Protein AF-A0A8J8BWR8-F1 (afdb_monomer_lite)

Radius of gyration: 27.72 Å; chains: 1; bounding box: 68×42×93 Å

pLDDT: mean 81.54, std 12.52, range [40.06, 97.75]

Secondary structure (DSSP, 8-state):
--HHHHHHHHHHHHHHHHHHHHHHHHHHHHHHHHHHHHHHHHHHHHH-----TTGGGS---S-HHHHHHHT-HHHHHHHHHHHHHHHHHHHHIIIIIHHHHHHTT--S---HHHHHHHHHHHHHHHHHHHHHHHHHHHHSSTTSTT-HHHHHHHHHHHHHHTT----SSHHHHHHTSHHHHHHHHHHHHHHHS----TTS----HHHHHHHHHH------TTTHHHHHHHHHHHHHHHHHHHHHHHHT-HHHHHHHHHHHHHHHHHHHHHHHTTT-HHHHHHHTT--HHHHHHHHHHHHHHHHHHHHHHHHHHHHHHTTSS--

Foldseek 3Di:
DPLVVVLVVLLVVLLQVLQQVLLVVLLVVLVVVLVVVLVVLVVVVVVPDDQPPPAVVDDFDDDPLLSVVSPDPLLSVVLSVLLVVLSVVLSCCSPPVLVVLLVVLDPVRGGNLSSLLSSLLNVLSNVLSVVLSVVLSVLCHRDDPNNLSSVVSVLVSVVVVVVDDPPDVVVVVSCPDPSVVVSLVVLVVCLQFPDDPPPDDTDGLVRLLVQLVPDDQPEDPSCSSVSVSLNVLLVVLVVQLVVCVVVSPSSSVSSSSSSSVVSSVVNVVCVVVVNPVVVRCVVSVRPVVVSVVSSVVSSVVSSVVSVVVSVVVVVVVVVVVVD

Structure (mmCIF, N/CA/C/O backbone):
data_AF-A0A8J8BWR8-F1
#
_entry.id   AF-A0A8J8BWR8-F1
#
loop_
_atom_site.group_PDB
_atom_site.id
_atom_site.type_symbol
_atom_site.label_atom_id
_atom_site.label_alt_id
_atom_site.label_comp_id
_atom_site.label_asym_id
_atom_site.label_entity_id
_atom_site.label_seq_id
_atom_site.pdbx_PDB_ins_code
_atom_site.Cartn_x
_atom_site.Cartn_y
_atom_site.Cartn_z
_atom_site.occupancy
_atom_site.B_iso_or_equiv
_atom_site.auth_seq_id
_atom_site.auth_comp_id
_atom_site.auth_asym_id
_atom_site.auth_atom_id
_atom_site.pdbx_PDB_model_num
ATOM 1 N N . MET A 1 1 ? 29.311 -0.206 -51.600 1.00 59.28 1 MET A N 1
ATOM 2 C CA . MET A 1 1 ? 28.810 0.559 -50.433 1.00 59.28 1 MET A CA 1
ATOM 3 C C . MET A 1 1 ? 30.013 1.084 -49.651 1.00 59.28 1 MET A C 1
ATOM 5 O O . MET A 1 1 ? 30.995 0.360 -49.566 1.00 59.28 1 MET A O 1
ATOM 9 N N . ASN A 1 2 ? 30.005 2.330 -49.159 1.00 82.38 2 ASN A N 1
ATOM 10 C CA . ASN A 1 2 ? 31.153 2.907 -48.439 1.00 82.38 2 ASN A CA 1
ATOM 11 C C . ASN A 1 2 ? 31.433 2.095 -47.158 1.00 82.38 2 ASN A C 1
ATOM 13 O O . ASN A 1 2 ? 30.525 1.890 -46.358 1.00 82.38 2 ASN A O 1
ATOM 17 N N . ASN A 1 3 ? 32.676 1.661 -46.946 1.00 79.56 3 ASN A N 1
ATOM 18 C CA . ASN A 1 3 ? 33.110 0.895 -45.769 1.00 79.56 3 ASN A CA 1
ATOM 19 C C . ASN A 1 3 ? 32.715 1.546 -44.436 1.00 79.56 3 ASN A C 1
ATOM 21 O O . ASN A 1 3 ? 32.397 0.851 -43.473 1.00 79.56 3 ASN A O 1
ATOM 25 N N . ARG A 1 4 ? 32.689 2.883 -44.394 1.00 84.38 4 ARG A N 1
ATOM 26 C CA . ARG A 1 4 ? 32.222 3.643 -43.227 1.00 84.38 4 ARG A CA 1
ATOM 27 C C . ARG A 1 4 ? 30.722 3.472 -42.989 1.00 84.38 4 ARG A C 1
ATOM 29 O O . ARG A 1 4 ? 30.306 3.356 -41.846 1.00 84.38 4 ARG A O 1
ATOM 36 N N . ALA A 1 5 ? 29.928 3.405 -44.058 1.00 86.56 5 ALA A N 1
ATOM 37 C CA . ALA A 1 5 ? 28.491 3.162 -43.971 1.00 86.56 5 ALA A CA 1
ATOM 38 C C . ALA A 1 5 ? 28.192 1.727 -43.512 1.00 86.56 5 ALA A C 1
ATOM 40 O O . ALA A 1 5 ? 27.328 1.541 -42.667 1.00 86.56 5 ALA A O 1
ATOM 41 N N . ILE A 1 6 ? 28.947 0.728 -43.991 1.00 86.50 6 ILE A N 1
ATOM 42 C CA . ILE A 1 6 ? 28.818 -0.666 -43.522 1.00 86.50 6 ILE A CA 1
ATOM 43 C C . ILE A 1 6 ? 29.118 -0.758 -42.022 1.00 86.50 6 ILE A C 1
ATOM 45 O O . ILE A 1 6 ? 28.319 -1.313 -41.277 1.00 86.50 6 ILE A O 1
ATOM 49 N N . ALA A 1 7 ? 30.231 -0.172 -41.569 1.00 88.06 7 ALA A N 1
ATOM 50 C CA . ALA A 1 7 ? 30.599 -0.178 -40.154 1.00 88.06 7 ALA A CA 1
ATOM 51 C C . ALA A 1 7 ? 29.550 0.525 -39.278 1.00 88.06 7 ALA A C 1
ATOM 53 O O . ALA A 1 7 ? 29.195 0.008 -38.223 1.00 88.06 7 ALA A O 1
ATOM 54 N N . ALA A 1 8 ? 29.023 1.668 -39.731 1.00 90.94 8 ALA A N 1
ATOM 55 C CA . ALA A 1 8 ? 27.967 2.387 -39.026 1.00 90.94 8 ALA A CA 1
ATOM 56 C C . ALA A 1 8 ? 26.674 1.560 -38.931 1.00 90.94 8 ALA A C 1
ATOM 58 O O . ALA A 1 8 ? 26.108 1.448 -37.849 1.00 90.94 8 ALA A O 1
ATOM 59 N N . ILE A 1 9 ? 26.242 0.928 -40.028 1.00 92.38 9 ILE A N 1
ATOM 60 C CA . ILE A 1 9 ? 25.049 0.069 -40.043 1.00 92.38 9 ILE A CA 1
ATOM 61 C C . ILE A 1 9 ? 25.242 -1.140 -39.118 1.00 92.38 9 ILE A C 1
ATOM 63 O O . ILE A 1 9 ? 24.366 -1.428 -38.308 1.00 92.38 9 ILE A O 1
ATOM 67 N N . CYS A 1 10 ? 26.392 -1.820 -39.187 1.00 91.44 10 CYS A N 1
ATOM 68 C CA . CYS A 1 10 ? 26.702 -2.939 -38.294 1.00 91.44 10 CYS A CA 1
ATOM 69 C C . CYS A 1 10 ? 26.684 -2.516 -36.823 1.00 91.44 10 CYS A C 1
ATOM 71 O O . CYS A 1 10 ? 26.080 -3.210 -36.009 1.00 91.44 10 CYS A O 1
ATOM 73 N N . PHE A 1 11 ? 27.299 -1.379 -36.488 1.00 94.88 11 PHE A N 1
ATOM 74 C CA . PHE A 1 11 ? 27.290 -0.856 -35.126 1.00 94.88 11 PHE A CA 1
ATOM 75 C C . PHE A 1 11 ? 25.869 -0.569 -34.640 1.00 94.88 11 PHE A C 1
ATOM 77 O O . PHE A 1 11 ? 25.508 -1.014 -33.557 1.00 94.88 11 PHE A O 1
ATOM 84 N N . VAL A 1 12 ? 25.054 0.122 -35.443 1.00 94.38 12 VAL A N 1
ATOM 85 C CA . VAL A 1 12 ? 23.668 0.451 -35.082 1.00 94.38 12 VAL A CA 1
ATOM 86 C C . VAL A 1 12 ? 22.830 -0.813 -34.893 1.00 94.38 12 VAL A C 1
ATOM 88 O O . VAL A 1 12 ? 22.116 -0.912 -33.901 1.00 94.38 12 VAL A O 1
ATOM 91 N N . MET A 1 13 ? 22.948 -1.807 -35.781 1.00 94.12 13 MET A N 1
ATOM 92 C CA . MET A 1 13 ? 22.221 -3.073 -35.621 1.00 94.12 13 MET A CA 1
ATOM 93 C C . MET A 1 13 ? 22.638 -3.819 -34.349 1.00 94.12 13 MET A C 1
ATOM 95 O O . MET A 1 13 ? 21.776 -4.300 -33.618 1.00 94.12 13 MET A O 1
ATOM 99 N N . LEU A 1 14 ? 23.940 -3.877 -34.050 1.00 93.62 14 LEU A N 1
ATOM 100 C CA . LEU A 1 14 ? 24.440 -4.499 -32.822 1.00 93.62 14 LEU A CA 1
ATOM 101 C C . LEU A 1 14 ? 23.956 -3.752 -31.575 1.00 93.62 14 LEU A C 1
ATOM 103 O O . LEU A 1 14 ? 23.477 -4.393 -30.642 1.00 93.62 14 LEU A O 1
ATOM 107 N N . LEU A 1 15 ? 23.991 -2.419 -31.597 1.00 94.56 15 LEU A N 1
ATOM 108 C CA . LEU A 1 15 ? 23.529 -1.575 -30.498 1.00 94.56 15 LEU A CA 1
ATOM 109 C C . LEU A 1 15 ? 22.042 -1.808 -30.202 1.00 94.56 15 LEU A C 1
ATOM 111 O O . LEU A 1 15 ? 21.680 -2.053 -29.054 1.00 94.56 15 LEU A O 1
ATOM 115 N N . LEU A 1 16 ? 21.195 -1.792 -31.236 1.00 92.12 16 LEU A N 1
ATOM 116 C CA . LEU A 1 16 ? 19.756 -2.034 -31.100 1.00 92.12 16 LEU A CA 1
ATOM 117 C C . LEU A 1 16 ? 19.463 -3.465 -30.633 1.00 92.12 16 LEU A C 1
ATOM 119 O O . LEU A 1 16 ? 18.659 -3.659 -29.726 1.00 92.12 16 LEU A O 1
ATOM 123 N N . SER A 1 17 ? 20.156 -4.465 -31.187 1.00 91.62 17 SER A N 1
ATOM 124 C CA . SER A 1 17 ? 19.988 -5.858 -30.754 1.00 91.62 17 SER A CA 1
ATOM 125 C C . SER A 1 17 ? 20.400 -6.067 -29.294 1.00 91.62 17 SER A C 1
ATOM 127 O O . SER A 1 17 ? 19.709 -6.767 -28.557 1.00 91.62 17 SER A O 1
ATOM 129 N N . GLY A 1 18 ? 21.482 -5.418 -28.850 1.00 91.69 18 GLY A N 1
ATOM 130 C CA . GLY A 1 18 ? 21.927 -5.457 -27.462 1.00 91.69 18 GLY A CA 1
ATOM 131 C C . GLY A 1 18 ? 20.940 -4.763 -26.529 1.00 91.69 18 GLY A C 1
ATOM 132 O O . GLY A 1 18 ? 20.678 -5.274 -25.447 1.00 91.69 18 GLY A O 1
ATOM 133 N N . TYR A 1 19 ? 20.342 -3.654 -26.966 1.00 91.62 19 TYR A N 1
ATOM 134 C CA . TYR A 1 19 ? 19.302 -2.948 -26.219 1.00 91.62 19 TYR A CA 1
ATOM 135 C C . TYR A 1 19 ? 18.063 -3.818 -25.985 1.00 91.62 19 TYR A C 1
ATOM 137 O O . TYR A 1 19 ? 17.607 -3.935 -24.852 1.00 91.62 19 TYR A O 1
ATOM 145 N N . VAL A 1 20 ? 17.564 -4.489 -27.026 1.00 89.19 20 VAL A N 1
ATOM 146 C CA . VAL A 1 20 ? 16.426 -5.415 -26.901 1.00 89.19 20 VAL A CA 1
ATOM 147 C C . VAL A 1 20 ? 16.801 -6.623 -26.040 1.00 89.19 20 VAL A C 1
ATOM 149 O O . VAL A 1 20 ? 16.110 -6.934 -25.078 1.00 89.19 20 VAL A O 1
ATOM 152 N N . THR A 1 21 ? 17.940 -7.267 -26.317 1.00 88.62 21 THR A N 1
ATOM 153 C CA . THR A 1 21 ? 18.372 -8.470 -25.579 1.00 88.62 21 THR A CA 1
ATOM 154 C C . THR A 1 21 ? 18.566 -8.183 -24.090 1.00 88.62 21 THR A C 1
ATOM 156 O O . THR A 1 21 ? 18.138 -8.970 -23.249 1.00 88.62 21 THR A O 1
ATOM 159 N N . MET A 1 22 ? 19.189 -7.053 -23.743 1.00 89.81 22 MET A N 1
ATOM 160 C CA . MET A 1 22 ? 19.386 -6.676 -22.345 1.00 89.81 22 MET A CA 1
ATOM 161 C C . MET A 1 22 ? 18.063 -6.319 -21.661 1.00 89.81 22 MET A C 1
ATOM 163 O O . MET A 1 22 ? 17.910 -6.619 -20.482 1.00 89.81 22 MET A O 1
ATOM 167 N N . GLY A 1 23 ? 17.102 -5.744 -22.393 1.00 86.31 23 GLY A N 1
ATOM 168 C CA . GLY A 1 23 ? 15.735 -5.552 -21.905 1.00 86.31 23 GLY A CA 1
ATOM 169 C C . GLY A 1 23 ? 15.078 -6.862 -21.485 1.00 86.31 23 GLY A C 1
ATOM 170 O O . GLY A 1 23 ? 14.651 -6.973 -20.340 1.00 86.31 23 GLY A O 1
ATOM 171 N N . TYR A 1 24 ? 15.120 -7.886 -22.341 1.00 85.69 24 TYR A N 1
ATOM 172 C CA . TYR A 1 24 ? 14.618 -9.225 -22.004 1.00 85.69 24 TYR A CA 1
ATOM 173 C C . TYR A 1 24 ? 15.329 -9.851 -20.799 1.00 85.69 24 TYR A C 1
ATOM 175 O O . TYR A 1 24 ? 14.676 -10.393 -19.911 1.00 85.69 24 TYR A O 1
ATOM 183 N N . VAL A 1 25 ? 16.663 -9.764 -20.733 1.00 87.19 25 VAL A N 1
ATOM 184 C CA . VAL A 1 25 ? 17.428 -10.291 -19.586 1.00 87.19 25 VAL A CA 1
ATOM 185 C C . VAL A 1 25 ? 17.021 -9.592 -18.293 1.00 87.19 25 VAL A C 1
ATOM 187 O O . VAL A 1 25 ? 16.850 -10.246 -17.267 1.00 87.19 25 VAL A O 1
ATOM 190 N N . ARG A 1 26 ? 16.864 -8.266 -18.330 1.00 84.50 26 ARG A N 1
ATOM 191 C CA . ARG A 1 26 ? 16.437 -7.485 -17.171 1.00 84.50 26 ARG A CA 1
ATOM 192 C C . ARG A 1 26 ? 15.031 -7.874 -16.740 1.00 84.50 26 ARG A C 1
ATOM 194 O O . ARG A 1 26 ? 14.874 -8.229 -15.579 1.00 84.50 26 ARG A O 1
ATOM 201 N N . HIS A 1 27 ? 14.079 -7.904 -17.668 1.00 82.31 27 HIS A N 1
ATOM 202 C CA . HIS A 1 27 ? 12.711 -8.348 -17.415 1.00 82.31 27 HIS A CA 1
ATOM 203 C C . HIS A 1 27 ? 12.662 -9.727 -16.736 1.00 82.31 27 HIS A C 1
ATOM 205 O O . HIS A 1 27 ? 12.090 -9.853 -15.660 1.00 82.31 27 HIS A O 1
ATOM 211 N N . HIS A 1 28 ? 13.378 -10.722 -17.263 1.00 82.19 28 HIS A N 1
ATOM 212 C CA . HIS A 1 28 ? 13.392 -12.059 -16.665 1.00 82.19 28 HIS A CA 1
ATOM 213 C C . HIS A 1 28 ? 13.968 -12.086 -15.237 1.00 82.19 28 HIS A C 1
ATOM 215 O O . HIS A 1 28 ? 13.420 -12.730 -14.345 1.00 82.19 28 HIS A O 1
ATOM 221 N N . VAL A 1 29 ? 15.058 -11.348 -14.983 1.00 80.62 29 VAL A N 1
ATOM 222 C CA . VAL A 1 29 ? 15.624 -11.209 -13.626 1.00 80.62 29 VAL A CA 1
ATOM 223 C C . VAL A 1 29 ? 14.626 -10.550 -12.670 1.00 80.62 29 VAL A C 1
ATOM 225 O O . VAL A 1 29 ? 14.655 -10.813 -11.466 1.00 80.62 29 VAL A O 1
ATOM 228 N N . TYR A 1 30 ? 13.767 -9.673 -13.184 1.00 75.62 30 TYR A N 1
ATOM 229 C CA . TYR A 1 30 ? 12.736 -9.006 -12.402 1.00 75.62 30 TYR A CA 1
ATOM 230 C C . TYR A 1 30 ? 11.596 -9.950 -12.035 1.00 75.62 30 TYR A C 1
ATOM 232 O O . TYR A 1 30 ? 11.263 -10.023 -10.853 1.00 75.62 30 TYR A O 1
ATOM 240 N N . GLU A 1 31 ? 11.073 -10.716 -12.992 1.00 75.88 31 GLU A N 1
ATOM 241 C CA . GLU A 1 31 ? 10.056 -11.743 -12.732 1.00 75.88 31 GLU A CA 1
ATOM 242 C C . GLU A 1 31 ? 10.538 -12.763 -11.696 1.00 75.88 31 GLU A C 1
ATOM 244 O O . GLU A 1 31 ? 9.847 -13.022 -10.712 1.00 75.88 31 GLU A O 1
ATOM 249 N N . GLU A 1 32 ? 11.762 -13.282 -11.852 1.00 81.19 32 GLU A N 1
ATOM 250 C CA . GLU A 1 32 ? 12.322 -14.276 -10.927 1.00 81.19 32 GLU A CA 1
ATOM 251 C C . GLU A 1 32 ? 12.447 -13.718 -9.498 1.00 81.19 32 GLU A C 1
ATOM 253 O O . GLU A 1 32 ? 12.203 -14.416 -8.512 1.00 81.19 32 GLU A O 1
ATOM 258 N N . ARG A 1 33 ? 12.822 -12.439 -9.361 1.00 74.75 33 ARG A N 1
ATOM 259 C CA . ARG A 1 33 ? 12.894 -11.773 -8.053 1.00 74.75 33 ARG A CA 1
ATOM 260 C C . ARG A 1 33 ? 11.519 -11.520 -7.453 1.00 74.75 33 ARG A C 1
ATOM 262 O O . ARG A 1 33 ? 11.379 -11.705 -6.248 1.00 74.75 33 ARG A O 1
ATOM 269 N N . GLY A 1 34 ? 10.547 -11.103 -8.264 1.00 72.12 34 GLY A N 1
ATOM 270 C CA . GLY A 1 34 ? 9.163 -10.923 -7.829 1.00 72.12 34 GLY A CA 1
ATOM 271 C C . GLY A 1 34 ? 8.589 -12.230 -7.289 1.00 72.12 34 GLY A C 1
ATOM 272 O O . GLY A 1 34 ? 8.142 -12.275 -6.148 1.00 72.12 34 GLY A O 1
ATOM 273 N N . GLN A 1 35 ? 8.728 -13.319 -8.049 1.00 76.06 35 GLN A N 1
ATOM 274 C CA . GLN A 1 35 ? 8.294 -14.656 -7.633 1.00 76.06 35 GLN A CA 1
ATOM 275 C C . GLN A 1 35 ? 8.986 -15.121 -6.352 1.00 76.06 35 GLN A C 1
ATOM 277 O O . GLN A 1 35 ? 8.330 -15.626 -5.449 1.00 76.06 35 GLN A O 1
ATOM 282 N N . ARG A 1 36 ? 10.304 -14.916 -6.233 1.00 77.81 36 ARG A N 1
ATOM 283 C CA . ARG A 1 36 ? 11.030 -15.275 -5.008 1.00 77.81 36 ARG A CA 1
ATOM 284 C C . ARG A 1 36 ? 10.508 -14.520 -3.792 1.00 77.81 36 ARG A C 1
ATOM 286 O O . ARG A 1 36 ? 10.378 -15.125 -2.737 1.00 77.81 36 ARG A O 1
ATOM 293 N N . TYR A 1 37 ? 10.226 -13.227 -3.944 1.00 70.25 37 TYR A N 1
ATOM 294 C CA . TYR A 1 37 ? 9.671 -12.423 -2.863 1.00 70.25 37 TYR A CA 1
ATOM 295 C C . TYR A 1 37 ? 8.293 -12.949 -2.450 1.00 70.25 37 TYR A C 1
ATOM 297 O O . TYR A 1 37 ? 8.096 -13.232 -1.277 1.00 70.25 37 TYR A O 1
ATOM 305 N N . ILE A 1 38 ? 7.398 -13.208 -3.412 1.00 70.56 38 ILE A N 1
ATOM 306 C CA . ILE A 1 38 ? 6.084 -13.824 -3.151 1.00 70.56 38 ILE A CA 1
ATOM 307 C C . ILE A 1 38 ? 6.245 -15.140 -2.374 1.00 70.56 38 ILE A C 1
ATOM 309 O O . ILE A 1 38 ? 5.629 -15.305 -1.326 1.00 70.56 38 ILE A O 1
ATOM 313 N N . SER A 1 39 ? 7.137 -16.034 -2.810 1.00 74.50 39 SER A N 1
ATOM 314 C CA . SER A 1 39 ? 7.383 -17.309 -2.122 1.00 74.50 39 SER A CA 1
ATOM 315 C C . SER A 1 39 ? 8.009 -17.160 -0.728 1.00 74.50 39 SER A C 1
ATOM 317 O O . SER A 1 39 ? 7.729 -17.962 0.161 1.00 74.50 39 SER A O 1
ATOM 319 N N . GLU A 1 40 ? 8.866 -16.158 -0.500 1.00 70.12 40 GLU A N 1
ATOM 320 C CA . GLU A 1 40 ? 9.387 -15.848 0.842 1.00 70.12 40 GLU A CA 1
ATOM 321 C C . GLU A 1 40 ? 8.256 -15.423 1.788 1.00 70.12 40 GLU A C 1
ATOM 323 O O . GLU A 1 40 ? 8.267 -15.783 2.967 1.00 70.12 40 GLU A O 1
ATOM 328 N N . CYS A 1 41 ? 7.264 -14.709 1.261 1.00 63.31 41 CYS A N 1
ATOM 329 C CA . CYS A 1 41 ? 6.090 -14.272 2.001 1.00 63.31 41 CYS A CA 1
ATOM 330 C C . CYS A 1 41 ? 5.104 -15.421 2.253 1.00 63.31 41 CYS A C 1
ATOM 332 O O . CYS A 1 41 ? 4.621 -15.550 3.373 1.00 63.31 41 CYS A O 1
ATOM 334 N N . GLU A 1 42 ? 4.885 -16.318 1.286 1.00 67.06 42 GLU A N 1
ATOM 335 C CA . GLU A 1 42 ? 4.099 -17.553 1.479 1.00 67.06 42 GLU A CA 1
ATOM 336 C C . GLU A 1 42 ? 4.668 -18.399 2.619 1.00 67.06 42 GLU A C 1
ATOM 338 O O . GLU A 1 42 ? 3.952 -18.816 3.527 1.00 67.06 42 GLU A O 1
ATOM 343 N N . LEU A 1 43 ? 5.989 -18.577 2.631 1.00 69.19 43 LEU A N 1
ATOM 344 C CA . LEU A 1 43 ? 6.677 -19.340 3.667 1.00 69.19 43 LEU A CA 1
ATOM 345 C C . LEU A 1 43 ? 6.630 -18.653 5.044 1.00 69.19 43 LEU A C 1
ATOM 347 O O . LEU A 1 43 ? 6.816 -19.316 6.067 1.00 69.19 43 LEU A O 1
ATOM 351 N N . PHE A 1 44 ? 6.416 -17.335 5.084 1.00 64.38 44 PHE A N 1
ATOM 352 C CA . PHE A 1 44 ? 6.171 -16.590 6.318 1.00 64.38 44 PHE A CA 1
ATOM 353 C C . PHE A 1 44 ? 4.742 -16.822 6.827 1.00 64.38 44 PHE A C 1
ATOM 355 O O . PHE A 1 44 ? 4.577 -17.176 7.992 1.00 64.38 44 PHE A O 1
ATOM 362 N N . VAL A 1 45 ? 3.736 -16.732 5.949 1.00 64.06 45 VAL A N 1
ATOM 363 C CA . VAL A 1 45 ? 2.328 -17.030 6.274 1.00 64.06 45 VAL A CA 1
ATOM 364 C C . VAL A 1 45 ? 2.171 -18.471 6.775 1.00 64.06 45 VAL A C 1
ATOM 366 O O . VAL A 1 45 ? 1.551 -18.702 7.810 1.00 64.06 45 VAL A O 1
ATOM 369 N N . GLU A 1 46 ? 2.794 -19.447 6.107 1.00 68.25 46 GLU A N 1
ATOM 370 C CA . GLU A 1 46 ? 2.723 -20.868 6.487 1.00 68.25 46 GLU A CA 1
ATOM 371 C C . GLU A 1 46 ? 3.327 -21.174 7.864 1.00 68.25 46 GLU A C 1
ATOM 373 O O . GLU A 1 46 ? 2.893 -22.106 8.545 1.00 68.25 46 GLU A O 1
ATOM 378 N N . LYS A 1 47 ? 4.343 -20.415 8.285 1.00 65.88 47 LYS A N 1
ATOM 379 C CA . LYS A 1 47 ? 4.968 -20.591 9.603 1.00 65.88 47 LYS A CA 1
ATOM 380 C C . LYS A 1 47 ? 4.107 -20.053 10.743 1.00 65.88 47 LYS A C 1
ATOM 382 O O . LYS A 1 47 ? 4.369 -20.411 11.892 1.00 65.88 47 LYS A O 1
ATOM 387 N N . GLY A 1 48 ? 3.092 -19.251 10.424 1.00 54.91 48 GLY A N 1
ATOM 388 C CA . GLY A 1 48 ? 2.352 -18.467 11.396 1.00 54.91 48 GLY A CA 1
ATOM 389 C C . GLY A 1 48 ? 3.196 -17.319 11.943 1.00 54.91 48 GLY A C 1
ATOM 390 O O . GLY A 1 48 ? 4.431 -17.336 11.922 1.00 54.91 48 GLY A O 1
ATOM 391 N N . ILE A 1 49 ? 2.512 -16.301 12.441 1.00 56.38 49 ILE A N 1
ATOM 392 C CA . ILE A 1 49 ? 3.157 -15.151 13.059 1.00 56.38 49 ILE A CA 1
ATOM 393 C C . ILE A 1 49 ? 3.494 -15.547 14.497 1.00 56.38 49 ILE A C 1
ATOM 395 O O . ILE A 1 49 ? 2.618 -15.921 15.278 1.00 56.38 49 ILE A O 1
ATOM 399 N N . GLU A 1 50 ? 4.779 -15.505 14.866 1.00 58.06 50 GLU A N 1
ATOM 400 C CA . GLU A 1 50 ? 5.128 -15.495 16.289 1.00 58.06 50 GLU A CA 1
ATOM 401 C C . GLU A 1 50 ? 4.410 -14.296 16.908 1.00 58.06 50 GLU A C 1
ATOM 403 O O . GLU A 1 50 ? 4.564 -13.188 16.390 1.00 58.06 50 GLU A O 1
ATOM 408 N N . LYS A 1 51 ? 3.611 -14.525 17.970 1.00 57.94 51 LYS A N 1
ATOM 409 C CA . LYS A 1 51 ? 2.836 -13.475 18.654 1.00 57.94 51 LYS A CA 1
ATOM 410 C C . LYS A 1 51 ? 3.673 -12.196 18.695 1.00 57.94 51 LYS A C 1
ATOM 412 O O . LYS A 1 51 ? 4.784 -12.272 19.229 1.00 57.94 51 LYS A O 1
ATOM 417 N N . PRO A 1 52 ? 3.217 -11.073 18.102 1.00 55.38 52 PRO A N 1
ATOM 418 C CA . PRO A 1 52 ? 4.066 -9.911 17.922 1.00 55.38 52 PRO A CA 1
ATOM 419 C C . PRO A 1 52 ? 4.694 -9.542 19.261 1.00 55.38 52 PRO A C 1
ATOM 421 O O . PRO A 1 52 ? 3.994 -9.158 20.199 1.00 55.38 52 PRO A O 1
ATOM 424 N N . MET A 1 53 ? 6.024 -9.686 19.337 1.00 48.72 53 MET A N 1
ATOM 425 C CA . MET A 1 53 ? 6.829 -9.547 20.561 1.00 48.72 53 MET A CA 1
ATOM 426 C C . MET A 1 53 ? 6.759 -8.142 21.183 1.00 48.72 53 MET A C 1
ATOM 428 O O . MET A 1 53 ? 7.453 -7.852 22.143 1.00 48.72 53 MET A O 1
ATOM 432 N N . GLY A 1 54 ? 5.963 -7.230 20.627 1.00 55.19 54 GLY A N 1
ATOM 433 C CA . GLY A 1 54 ? 5.883 -5.854 21.082 1.00 55.19 54 GLY A CA 1
ATOM 434 C C . GLY A 1 54 ? 4.918 -5.656 22.240 1.00 55.19 54 GLY A C 1
ATOM 435 O O . GLY A 1 54 ? 5.278 -4.999 23.206 1.00 55.19 54 GLY A O 1
ATOM 436 N N . TRP A 1 55 ? 3.689 -6.175 22.155 1.00 60.78 55 TRP A N 1
ATOM 437 C CA . TRP A 1 55 ? 2.613 -5.706 23.037 1.00 60.78 55 TRP A CA 1
ATOM 438 C C . TRP A 1 55 ? 2.907 -5.951 24.525 1.00 60.78 55 TRP A C 1
ATOM 440 O O . TRP A 1 55 ? 2.671 -5.076 25.355 1.00 60.78 55 TRP A O 1
ATOM 450 N N . GLU A 1 56 ? 3.464 -7.115 24.855 1.00 61.91 56 GLU A N 1
ATOM 451 C CA . GLU A 1 56 ? 3.791 -7.516 26.230 1.00 61.91 56 GLU A CA 1
ATOM 452 C C . GLU A 1 56 ? 4.900 -6.651 26.865 1.00 61.91 56 GLU A C 1
ATOM 454 O O . GLU A 1 56 ? 4.945 -6.508 28.087 1.00 61.91 56 GLU A O 1
ATOM 459 N N . ASP A 1 57 ? 5.748 -6.025 26.042 1.00 61.75 57 ASP A N 1
ATOM 460 C CA . ASP A 1 57 ? 6.877 -5.192 26.471 1.00 61.75 57 ASP A CA 1
ATOM 461 C C . ASP A 1 57 ? 6.513 -3.701 26.630 1.00 61.75 57 ASP A C 1
ATOM 463 O O . ASP A 1 57 ? 7.330 -2.904 27.109 1.00 61.75 57 ASP A O 1
ATOM 467 N N . PHE A 1 58 ? 5.295 -3.291 26.255 1.00 67.94 58 PHE A N 1
ATOM 468 C CA . PHE A 1 58 ? 4.846 -1.901 26.355 1.00 67.94 58 PHE A CA 1
ATOM 469 C C . PHE A 1 58 ? 3.880 -1.683 27.522 1.00 67.94 58 PHE A C 1
ATOM 471 O O . PHE A 1 58 ? 2.819 -2.293 27.625 1.00 67.94 58 PHE A O 1
ATOM 478 N N . SER A 1 59 ? 4.207 -0.716 28.380 1.00 72.38 59 SER A N 1
ATOM 479 C CA . SER A 1 59 ? 3.293 -0.250 29.422 1.00 72.38 59 SER A CA 1
ATOM 480 C C . SER A 1 59 ? 2.193 0.619 28.817 1.00 72.38 59 SER A C 1
ATOM 482 O O . SER A 1 59 ? 2.480 1.691 28.284 1.00 72.38 59 SER A O 1
ATOM 484 N N . TYR A 1 60 ? 0.935 0.205 28.961 1.00 81.19 60 TYR A N 1
ATOM 485 C CA . TYR A 1 60 ? -0.213 1.062 28.667 1.00 81.19 60 TYR A CA 1
ATOM 486 C C . TYR A 1 60 ? -0.269 2.266 29.624 1.00 81.19 60 TYR A C 1
ATOM 488 O O . TYR A 1 60 ? -0.050 2.121 30.829 1.00 81.19 60 TYR A O 1
ATOM 496 N N . ILE A 1 61 ? -0.557 3.458 29.087 1.00 79.06 61 ILE A N 1
ATOM 497 C CA . ILE A 1 61 ? -0.498 4.747 29.813 1.00 79.06 61 ILE A CA 1
ATOM 498 C C . ILE A 1 61 ? -1.887 5.424 29.901 1.00 79.06 61 ILE A C 1
ATOM 500 O O . ILE A 1 61 ? -2.004 6.530 30.426 1.00 79.06 61 ILE A O 1
ATOM 504 N N . GLY A 1 62 ? -2.948 4.788 29.393 1.00 83.69 62 GLY A N 1
ATOM 505 C CA . GLY A 1 62 ? -4.308 5.338 29.439 1.00 83.69 62 GLY A CA 1
ATOM 506 C C . GLY A 1 62 ? -5.047 5.045 30.750 1.00 83.69 62 GLY A C 1
ATOM 507 O O . GLY A 1 62 ? -4.451 5.011 31.831 1.00 83.69 62 GLY A O 1
ATOM 508 N N . SER A 1 63 ? -6.370 4.879 30.678 1.00 88.69 63 SER A N 1
ATOM 509 C CA . SER A 1 63 ? -7.210 4.772 31.881 1.00 88.69 63 SER A CA 1
ATOM 510 C C . SER A 1 63 ? -6.925 3.505 32.718 1.00 88.69 63 SER A C 1
ATOM 512 O O . SER A 1 63 ? -6.714 2.421 32.169 1.00 88.69 63 SER A O 1
ATOM 514 N N . PRO A 1 64 ? -6.947 3.577 34.064 1.00 88.62 64 PRO A N 1
ATOM 515 C CA . PRO A 1 64 ? -6.791 2.392 34.914 1.00 88.62 64 PRO A CA 1
ATOM 516 C C . PRO A 1 64 ? -7.810 1.280 34.627 1.00 88.62 64 PRO A C 1
ATOM 518 O O . PRO A 1 64 ? -7.516 0.102 34.832 1.00 88.62 64 PRO A O 1
ATOM 521 N N . GLU A 1 65 ? -9.007 1.648 34.173 1.00 90.00 65 GLU A N 1
ATOM 522 C CA . GLU A 1 65 ? -10.072 0.732 33.782 1.00 90.00 65 GLU A CA 1
ATOM 523 C C . GLU A 1 65 ? -9.679 -0.057 32.523 1.00 90.00 65 GLU A C 1
ATOM 525 O O . GLU A 1 65 ? -9.677 -1.289 32.550 1.00 90.00 65 GLU A O 1
ATOM 530 N N . ALA A 1 66 ? -9.223 0.623 31.467 1.00 89.81 66 ALA A N 1
ATOM 531 C CA . ALA A 1 66 ? -8.759 -0.016 30.234 1.00 89.81 66 ALA A CA 1
ATOM 532 C C . ALA A 1 66 ? -7.477 -0.845 30.423 1.00 89.81 66 ALA A C 1
ATOM 534 O O . ALA A 1 66 ? -7.298 -1.868 29.764 1.00 89.81 66 ALA A O 1
ATOM 535 N N . ALA A 1 67 ? -6.615 -0.495 31.385 1.00 87.94 67 ALA A N 1
ATOM 536 C CA . ALA A 1 67 ? -5.434 -1.300 31.715 1.00 87.94 67 ALA A CA 1
ATOM 537 C C . ALA A 1 67 ? -5.794 -2.752 32.109 1.00 87.94 67 ALA A C 1
ATOM 539 O O . ALA A 1 67 ? -5.036 -3.690 31.848 1.00 87.94 67 ALA A O 1
ATOM 540 N N . ARG A 1 68 ? -6.975 -2.958 32.713 1.00 88.56 68 ARG A N 1
ATOM 541 C CA . ARG A 1 68 ? -7.495 -4.296 33.055 1.00 88.56 68 ARG A CA 1
ATOM 542 C C . ARG A 1 68 ? -8.066 -5.045 31.853 1.00 88.56 68 ARG A C 1
ATOM 544 O O . ARG A 1 68 ? -8.151 -6.269 31.904 1.00 88.56 68 ARG A O 1
ATOM 551 N N . VAL A 1 69 ? -8.485 -4.327 30.814 1.00 90.50 69 VAL A N 1
ATOM 552 C CA . VAL A 1 69 ? -8.938 -4.910 29.545 1.00 90.50 69 VAL A CA 1
ATOM 553 C C . VAL A 1 69 ? -7.732 -5.378 28.735 1.00 90.50 69 VAL A C 1
ATOM 555 O O . VAL A 1 69 ? -7.725 -6.488 28.231 1.00 90.50 69 VAL A O 1
ATOM 558 N N . ILE A 1 70 ? -6.664 -4.582 28.690 1.00 87.56 70 ILE A N 1
ATOM 559 C CA . ILE A 1 70 ? -5.449 -4.887 27.912 1.00 87.56 70 ILE A CA 1
ATOM 560 C C . ILE A 1 70 ? -4.735 -6.160 28.380 1.00 87.56 70 ILE A C 1
ATOM 562 O O . ILE A 1 70 ? -4.039 -6.817 27.609 1.00 87.56 70 ILE A O 1
ATOM 566 N N . THR A 1 71 ? -4.896 -6.509 29.654 1.00 86.44 71 THR A N 1
ATOM 567 C CA . THR A 1 71 ? -4.335 -7.731 30.247 1.00 86.44 71 THR A CA 1
ATOM 568 C C . THR A 1 71 ? -5.281 -8.931 30.156 1.00 86.44 71 THR A C 1
ATOM 570 O O . THR A 1 71 ? -4.933 -10.014 30.624 1.00 86.44 71 THR A O 1
ATOM 573 N N . ASP A 1 72 ? -6.470 -8.763 29.569 1.00 88.81 72 ASP A N 1
ATOM 574 C CA . ASP A 1 72 ? -7.410 -9.851 29.321 1.00 88.81 72 ASP A CA 1
ATOM 575 C C . ASP A 1 72 ? -6.921 -10.730 28.156 1.00 88.81 72 ASP A C 1
ATOM 577 O O . ASP A 1 72 ? -6.721 -10.211 27.055 1.00 88.81 72 ASP A O 1
ATOM 581 N N . PRO A 1 73 ? -6.763 -12.052 28.347 1.00 88.75 73 PRO A N 1
ATOM 582 C CA . PRO A 1 73 ? -6.301 -12.942 27.283 1.00 88.75 73 PRO A CA 1
ATOM 583 C C . PRO A 1 73 ? -7.213 -12.967 26.049 1.00 88.75 73 PRO A C 1
ATOM 585 O O . PRO A 1 73 ? -6.716 -13.044 24.933 1.00 88.75 73 PRO A O 1
ATOM 588 N N . VAL A 1 74 ? -8.534 -12.866 26.228 1.00 91.88 74 VAL A N 1
ATOM 589 C CA . VAL A 1 74 ? -9.508 -12.859 25.123 1.00 91.88 74 VAL A CA 1
ATOM 590 C C . VAL A 1 74 ? -9.388 -11.567 24.316 1.00 91.88 74 VAL A C 1
ATOM 592 O O . VAL A 1 74 ? -9.470 -11.591 23.090 1.00 91.88 74 VAL A O 1
ATOM 595 N N . PHE A 1 75 ? -9.155 -10.437 24.989 1.00 91.38 75 PHE A N 1
ATOM 596 C CA . PHE A 1 75 ? -8.876 -9.169 24.316 1.00 91.38 75 PHE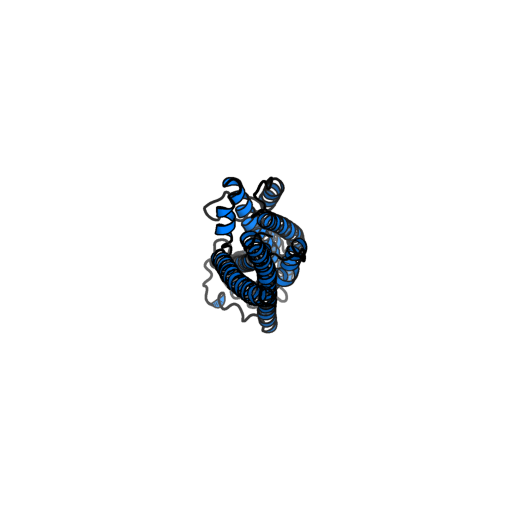 A CA 1
ATOM 597 C C . PHE A 1 75 ? -7.552 -9.212 23.548 1.00 91.38 75 PHE A C 1
ATOM 599 O O . PHE A 1 75 ? -7.490 -8.774 22.402 1.00 91.38 75 PHE A O 1
ATOM 606 N N . GLN A 1 76 ? -6.499 -9.757 24.161 1.00 87.88 76 GLN A N 1
ATOM 607 C CA . GLN A 1 76 ? -5.195 -9.907 23.515 1.00 87.88 76 GLN A CA 1
ATOM 608 C C . GLN A 1 76 ? -5.277 -10.802 22.281 1.00 87.88 76 GLN A C 1
ATOM 610 O O . GLN A 1 76 ? -4.748 -10.431 21.241 1.00 87.88 76 GLN A O 1
ATOM 615 N N . ASP A 1 77 ? -5.978 -11.934 22.363 1.00 87.81 77 ASP A N 1
ATOM 616 C CA . ASP A 1 77 ? -6.182 -12.821 21.217 1.00 87.81 77 ASP A CA 1
ATOM 617 C C . ASP A 1 77 ? -6.938 -12.107 20.077 1.00 87.81 77 ASP A C 1
ATOM 619 O O . ASP A 1 77 ? -6.556 -12.244 18.917 1.00 87.81 77 ASP A O 1
ATOM 623 N N . PHE A 1 78 ? -7.939 -11.271 20.389 1.00 90.69 78 PHE A N 1
ATOM 624 C CA . PHE A 1 78 ? -8.614 -10.428 19.390 1.00 90.69 78 PHE A CA 1
ATOM 625 C C . PHE A 1 78 ? -7.681 -9.377 18.765 1.00 90.69 78 PHE A C 1
ATOM 627 O O . PHE A 1 78 ? -7.711 -9.131 17.564 1.00 90.69 78 PHE A O 1
ATOM 634 N N . VAL A 1 79 ? -6.825 -8.743 19.560 1.00 88.81 79 VAL A N 1
ATOM 635 C CA . VAL A 1 79 ? -5.818 -7.808 19.041 1.00 88.81 79 VAL A CA 1
ATOM 636 C C . VAL A 1 79 ? -4.816 -8.528 18.140 1.00 88.81 79 VAL A C 1
ATOM 638 O O . VAL A 1 79 ? -4.450 -8.006 17.088 1.00 88.81 79 VAL A O 1
ATOM 641 N N . TYR A 1 80 ? -4.372 -9.722 18.529 1.00 85.75 80 TYR A N 1
ATOM 642 C CA . TYR A 1 80 ? -3.445 -10.511 17.730 1.00 85.75 80 TYR A CA 1
ATOM 643 C C . TYR A 1 80 ? -4.048 -10.902 16.382 1.00 85.75 80 TYR A C 1
ATOM 645 O O . TYR A 1 80 ? -3.331 -10.815 15.390 1.00 85.75 80 TYR A O 1
ATOM 653 N N . SER A 1 81 ? -5.350 -11.201 16.297 1.00 87.75 81 SER A N 1
ATOM 654 C CA . SER A 1 81 ? -5.977 -11.450 14.993 1.00 87.75 81 SER A CA 1
ATOM 655 C C . SER A 1 81 ? -5.939 -10.223 14.073 1.00 87.75 81 SER A C 1
ATOM 657 O O . SER A 1 81 ? -5.723 -10.376 12.879 1.00 87.75 81 SER A O 1
ATOM 659 N N . LEU A 1 82 ? -6.037 -8.996 14.606 1.00 89.12 82 LEU A N 1
ATOM 660 C CA . LEU A 1 82 ? -5.872 -7.780 13.788 1.00 89.12 82 LEU A CA 1
ATOM 661 C C . LEU A 1 82 ? -4.443 -7.634 13.240 1.00 89.12 82 LEU A C 1
ATOM 663 O O . LEU A 1 82 ? -4.244 -7.113 12.145 1.00 89.12 82 LEU A O 1
ATOM 667 N N . TYR A 1 83 ? -3.434 -8.074 13.996 1.00 84.81 83 TYR A N 1
ATOM 668 C CA . TYR A 1 83 ? -2.054 -8.118 13.510 1.00 84.81 83 TYR A CA 1
ATOM 669 C C . TYR A 1 83 ? -1.866 -9.170 12.414 1.00 84.81 83 TYR A C 1
ATOM 671 O O . TYR A 1 83 ? -1.160 -8.903 11.443 1.00 84.81 83 TYR A O 1
ATOM 679 N N . GLU A 1 84 ? -2.515 -10.327 12.546 1.00 84.44 84 GLU A N 1
ATOM 680 C CA . GLU A 1 84 ? -2.537 -11.351 11.498 1.00 84.44 84 GLU A CA 1
ATOM 681 C C . GLU A 1 84 ? -3.198 -10.822 10.217 1.00 84.44 84 GLU A C 1
ATOM 683 O O . GLU A 1 84 ? -2.657 -11.023 9.129 1.00 84.44 84 GLU A O 1
ATOM 688 N N . ASP A 1 85 ? -4.292 -10.061 10.340 1.00 87.06 85 ASP A N 1
ATOM 689 C CA . ASP A 1 85 ? -4.963 -9.422 9.202 1.00 87.06 85 ASP A CA 1
ATOM 690 C C . ASP A 1 85 ? -4.054 -8.417 8.473 1.00 87.06 85 ASP A C 1
ATOM 692 O O . ASP A 1 85 ? -4.072 -8.359 7.243 1.00 87.06 85 ASP A O 1
ATOM 696 N N . VAL A 1 86 ? -3.213 -7.654 9.193 1.00 85.19 86 VAL A N 1
ATOM 697 C CA . VAL A 1 86 ? -2.233 -6.732 8.576 1.00 85.19 86 VAL A CA 1
ATOM 698 C C . VAL A 1 86 ? -1.264 -7.497 7.677 1.00 85.19 86 VAL A C 1
ATOM 700 O O . VAL A 1 86 ? -1.008 -7.091 6.540 1.00 85.19 86 VAL A O 1
ATOM 703 N N . ASP A 1 87 ? -0.709 -8.590 8.192 1.00 79.25 87 ASP A N 1
ATOM 704 C CA . ASP A 1 87 ? 0.288 -9.384 7.481 1.00 79.25 87 ASP A CA 1
ATOM 705 C C . ASP A 1 87 ? -0.342 -10.139 6.300 1.00 79.25 87 ASP A C 1
ATOM 707 O O . ASP A 1 87 ? 0.244 -10.178 5.213 1.00 79.25 87 ASP A O 1
ATOM 711 N N . PHE A 1 88 ? -1.556 -10.672 6.478 1.00 81.69 88 PHE A N 1
ATOM 712 C CA . PHE A 1 88 ? -2.299 -11.352 5.419 1.00 81.69 88 PHE A CA 1
ATOM 713 C C . PHE A 1 88 ? -2.705 -10.394 4.296 1.00 81.69 88 PHE A C 1
ATOM 715 O O . PHE A 1 88 ? -2.465 -10.676 3.123 1.00 81.69 88 PHE A O 1
ATOM 722 N N . TYR A 1 89 ? -3.264 -9.230 4.627 1.00 84.31 89 TYR A N 1
ATOM 723 C CA . TYR A 1 89 ? -3.706 -8.279 3.608 1.00 84.31 89 TYR A CA 1
ATOM 724 C C . TYR A 1 89 ? -2.532 -7.664 2.833 1.00 84.31 89 TYR A C 1
ATOM 726 O O . TYR A 1 89 ? -2.629 -7.396 1.636 1.00 84.31 89 TYR A O 1
ATOM 734 N N . ASN A 1 90 ? -1.366 -7.520 3.469 1.00 77.50 90 ASN A N 1
ATOM 735 C CA . ASN A 1 90 ? -0.143 -7.146 2.759 1.00 77.50 90 ASN A CA 1
ATOM 736 C C . ASN A 1 90 ? 0.262 -8.202 1.704 1.00 77.50 90 ASN A C 1
ATOM 738 O O . ASN A 1 90 ? 0.750 -7.840 0.634 1.00 77.50 90 ASN A O 1
ATOM 742 N N . TYR A 1 91 ? 0.023 -9.494 1.963 1.00 76.56 91 TYR A N 1
ATOM 743 C CA . TYR A 1 91 ? 0.215 -10.553 0.965 1.00 76.56 91 TYR A CA 1
ATOM 744 C C . TYR A 1 91 ? -0.819 -10.492 -0.168 1.00 76.56 91 TYR A C 1
ATOM 746 O O . TYR A 1 91 ? -0.443 -10.642 -1.332 1.00 76.56 91 TYR A O 1
ATOM 754 N N . GLU A 1 92 ? -2.093 -10.240 0.143 1.00 78.50 92 GLU A N 1
ATOM 755 C CA . GLU A 1 92 ? -3.162 -10.059 -0.856 1.00 78.50 92 GLU A CA 1
ATOM 756 C C . GLU A 1 92 ? -2.794 -8.937 -1.846 1.00 78.50 92 GLU A C 1
ATOM 758 O O . GLU A 1 92 ? -2.810 -9.124 -3.065 1.00 78.50 92 GLU A O 1
ATOM 763 N N . TYR A 1 93 ? -2.284 -7.811 -1.335 1.00 76.12 93 TYR A N 1
ATOM 764 C CA . TYR A 1 93 ? -1.768 -6.724 -2.170 1.00 76.12 93 TYR A CA 1
ATOM 765 C C . TYR A 1 93 ? -0.638 -7.162 -3.114 1.00 76.12 93 TYR A C 1
ATOM 767 O O . TYR A 1 93 ? -0.565 -6.716 -4.260 1.00 76.12 93 TYR A O 1
ATOM 775 N N . TRP A 1 94 ? 0.267 -8.022 -2.650 1.00 72.94 94 TRP A N 1
ATOM 776 C CA . TRP A 1 94 ? 1.420 -8.469 -3.435 1.00 72.94 94 TRP A CA 1
ATOM 777 C C . TRP A 1 94 ? 1.096 -9.533 -4.473 1.00 72.94 94 TRP A C 1
ATOM 779 O O . TRP A 1 94 ? 1.717 -9.551 -5.535 1.00 72.94 94 TRP A O 1
ATOM 789 N N . SER A 1 95 ? 0.181 -10.438 -4.145 1.00 71.00 95 SER A N 1
ATOM 790 C CA . SER A 1 95 ? -0.138 -11.607 -4.963 1.00 71.00 95 SER A CA 1
ATOM 791 C C . SER A 1 95 ? -1.292 -11.359 -5.930 1.00 71.00 95 SER A C 1
ATOM 793 O O . SER A 1 95 ? -1.338 -12.002 -6.976 1.00 71.00 95 SER A O 1
ATOM 795 N N . GLU A 1 96 ? -2.174 -10.401 -5.632 1.00 76.12 96 GLU A N 1
ATOM 796 C CA . GLU A 1 96 ? -3.373 -10.148 -6.434 1.00 76.12 96 GLU A CA 1
ATOM 797 C C . GLU A 1 96 ? -3.388 -8.736 -7.029 1.00 76.12 96 GLU A C 1
ATOM 799 O O . GLU A 1 96 ? -3.518 -8.592 -8.245 1.00 76.12 96 GLU A O 1
ATOM 804 N N . ILE A 1 97 ? -3.190 -7.694 -6.214 1.00 75.69 97 ILE A N 1
ATOM 805 C CA . ILE A 1 97 ? -3.362 -6.299 -6.662 1.00 75.69 97 ILE A CA 1
ATOM 806 C C . ILE A 1 97 ? -2.189 -5.807 -7.522 1.00 75.69 97 ILE A C 1
ATOM 808 O O . ILE A 1 97 ? -2.389 -5.293 -8.622 1.00 75.69 97 ILE A O 1
ATOM 812 N N . ILE A 1 98 ? -0.946 -5.972 -7.059 1.00 72.75 98 ILE A N 1
ATOM 813 C CA . ILE A 1 98 ? 0.240 -5.520 -7.807 1.00 72.75 98 ILE A CA 1
ATOM 814 C C . ILE A 1 98 ? 0.371 -6.227 -9.170 1.00 72.75 98 ILE A C 1
ATOM 816 O O . ILE A 1 98 ? 0.684 -5.546 -10.149 1.00 72.75 98 ILE A O 1
ATOM 820 N N . PRO A 1 99 ? 0.133 -7.546 -9.298 1.00 72.38 99 PRO A N 1
ATOM 821 C CA . PRO A 1 99 ? 0.142 -8.205 -10.601 1.00 72.38 99 PRO A CA 1
ATOM 822 C C . PRO A 1 99 ? -0.914 -7.660 -11.564 1.00 72.38 99 PRO A C 1
ATOM 824 O O . PRO A 1 99 ? -0.572 -7.404 -12.713 1.00 72.38 99 PRO A O 1
ATOM 827 N N . GLN A 1 100 ? -2.144 -7.395 -11.105 1.00 72.19 100 GLN A N 1
ATOM 828 C CA . GLN A 1 100 ? -3.184 -6.775 -11.941 1.00 72.19 100 GLN A CA 1
ATOM 829 C C . GLN A 1 100 ? -2.750 -5.399 -12.456 1.00 72.19 100 GLN A C 1
ATOM 831 O O . GLN A 1 100 ? -2.893 -5.111 -13.642 1.00 72.19 100 GLN A O 1
ATOM 836 N N . LEU A 1 101 ? -2.137 -4.582 -11.591 1.00 68.31 101 LEU A N 1
ATOM 837 C CA . LEU A 1 101 ? -1.550 -3.305 -11.993 1.00 68.31 101 LEU A CA 1
ATOM 838 C C . LEU A 1 101 ? -0.496 -3.507 -13.093 1.00 68.31 101 LEU A C 1
ATOM 840 O O . LEU A 1 101 ? -0.461 -2.752 -14.055 1.00 68.31 101 LEU A O 1
ATOM 844 N N . LEU A 1 102 ? 0.367 -4.519 -12.969 1.00 66.06 102 LEU A N 1
ATOM 845 C CA . LEU A 1 102 ? 1.427 -4.796 -13.942 1.00 66.06 102 LEU A CA 1
ATOM 846 C C . LEU A 1 102 ? 0.920 -5.370 -15.269 1.00 66.06 102 LEU A C 1
ATOM 848 O O . LEU A 1 102 ? 1.515 -5.059 -16.301 1.00 66.06 102 LEU A O 1
ATOM 852 N N . GLU A 1 103 ? -0.153 -6.163 -15.264 1.00 66.88 103 GLU A N 1
ATOM 853 C CA . GLU A 1 103 ? -0.781 -6.693 -16.483 1.00 66.88 103 GLU A CA 1
ATOM 854 C C . GLU A 1 103 ? -1.272 -5.567 -17.404 1.00 66.88 103 GLU A C 1
ATOM 856 O O . GLU A 1 103 ? -1.166 -5.677 -18.625 1.00 66.88 103 GLU A O 1
ATOM 861 N N . GLU A 1 104 ? -1.716 -4.437 -16.842 1.00 60.31 104 GLU A N 1
ATOM 862 C CA . GLU A 1 104 ? -2.092 -3.246 -17.617 1.00 60.31 104 GLU A CA 1
ATOM 863 C C . GLU A 1 104 ? -0.900 -2.592 -18.345 1.00 60.31 104 GLU A C 1
ATOM 865 O O . GLU A 1 104 ? -1.092 -1.872 -19.331 1.00 60.31 104 GLU A O 1
ATOM 870 N N . PHE A 1 105 ? 0.335 -2.863 -17.903 1.00 58.28 105 PHE A N 1
ATOM 871 C CA . PHE A 1 105 ? 1.573 -2.327 -18.484 1.00 58.28 105 PHE A CA 1
ATOM 872 C C . PHE A 1 105 ? 2.382 -3.356 -19.290 1.00 58.28 105 PHE A C 1
ATOM 874 O O . PHE A 1 105 ? 3.378 -2.978 -19.919 1.00 58.28 105 PHE A O 1
ATOM 881 N N . ASP A 1 106 ? 1.980 -4.630 -19.309 1.00 56.91 106 ASP A N 1
ATOM 882 C CA . ASP A 1 106 ? 2.706 -5.698 -19.999 1.00 56.91 106 ASP A CA 1
ATOM 883 C C . ASP A 1 106 ? 2.389 -5.720 -21.502 1.00 56.91 106 ASP A C 1
ATOM 885 O O . ASP A 1 106 ? 1.588 -6.497 -22.022 1.00 56.91 106 ASP A O 1
ATOM 889 N N . ASN A 1 107 ? 3.063 -4.842 -22.242 1.00 56.66 107 ASN A N 1
ATOM 890 C CA . ASN A 1 107 ? 3.243 -5.037 -23.672 1.00 56.66 107 ASN A CA 1
ATOM 891 C C . ASN A 1 107 ? 4.491 -5.907 -23.857 1.00 56.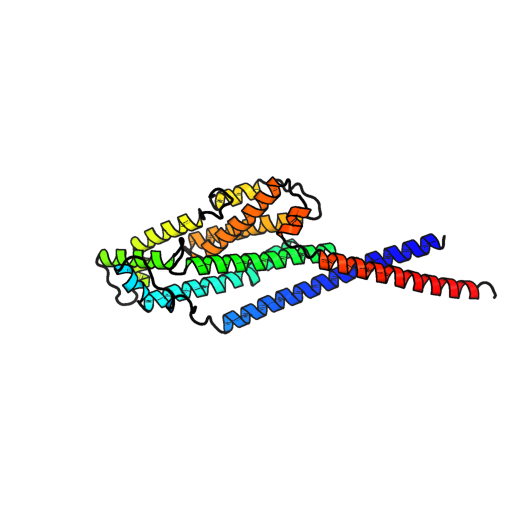66 107 ASN A C 1
ATOM 893 O O . ASN A 1 107 ? 5.596 -5.441 -23.593 1.00 56.66 107 A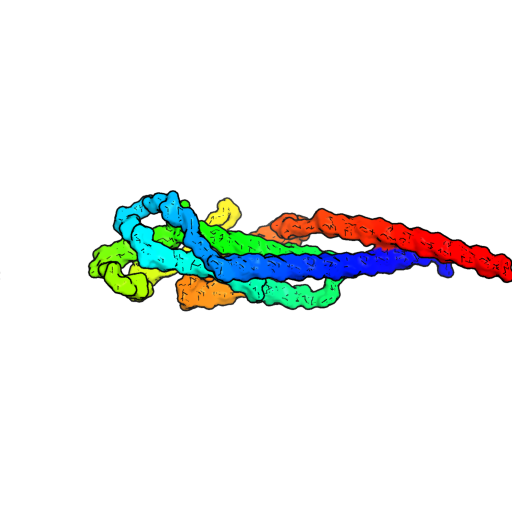SN A O 1
ATOM 897 N N . GLN A 1 108 ? 4.329 -7.134 -24.368 1.00 55.09 108 GLN A N 1
ATOM 898 C CA . GLN A 1 108 ? 5.377 -8.162 -24.574 1.00 55.09 108 GLN A CA 1
ATOM 899 C C . GLN A 1 108 ? 6.629 -7.717 -25.376 1.00 55.09 108 GLN A C 1
ATOM 901 O O . GLN A 1 108 ? 7.550 -8.502 -25.607 1.00 55.09 108 GLN A O 1
ATOM 906 N N . GLU A 1 109 ? 6.697 -6.464 -25.818 1.00 64.19 109 GLU A N 1
ATOM 907 C CA . GLU A 1 109 ? 7.831 -5.847 -26.496 1.00 64.19 109 GLU A CA 1
ATOM 908 C C . GLU A 1 109 ? 8.754 -5.132 -25.491 1.00 64.19 109 GLU A C 1
ATOM 910 O O . GLU A 1 109 ? 8.853 -3.907 -25.452 1.00 64.19 109 GLU A O 1
ATOM 915 N N . TRP A 1 110 ? 9.470 -5.907 -24.673 1.00 70.00 110 TRP A N 1
ATOM 916 C CA . TRP A 1 110 ? 10.354 -5.365 -23.637 1.00 70.00 110 TRP A CA 1
ATOM 917 C C . TRP A 1 110 ? 11.636 -4.754 -24.215 1.00 70.00 110 TRP A C 1
ATOM 919 O O . TRP A 1 110 ? 12.593 -5.448 -24.576 1.00 70.00 110 TRP A O 1
ATOM 929 N N . SER A 1 111 ? 11.694 -3.424 -24.257 1.00 82.12 111 SER A N 1
ATOM 930 C CA . SER A 1 111 ? 12.948 -2.700 -24.449 1.00 82.12 111 SER A CA 1
ATOM 931 C C . SER A 1 111 ? 13.704 -2.541 -23.121 1.00 82.12 111 SER A C 1
ATOM 933 O O . SER A 1 111 ? 13.132 -2.698 -22.041 1.00 82.12 111 SER A O 1
ATOM 935 N N . LEU A 1 112 ? 15.005 -2.217 -23.157 1.00 82.25 112 LEU A N 1
ATOM 936 C CA . LEU A 1 112 ? 15.782 -2.002 -21.925 1.00 82.25 112 LEU A CA 1
ATOM 937 C C . LEU A 1 112 ? 15.158 -0.927 -21.028 1.00 82.25 112 LEU A C 1
ATOM 939 O O . LEU A 1 112 ? 15.142 -1.074 -19.810 1.00 82.25 112 LEU A O 1
ATOM 943 N N . TRP A 1 113 ? 14.639 0.147 -21.618 1.00 83.69 113 TRP A N 1
ATOM 944 C CA . TRP A 1 113 ? 13.963 1.190 -20.854 1.00 83.69 113 TRP A CA 1
ATOM 945 C C . TRP A 1 113 ? 12.656 0.695 -20.235 1.00 83.69 113 TRP A C 1
ATOM 947 O O . TRP A 1 113 ? 12.404 0.980 -19.066 1.00 83.69 113 TRP A O 1
ATOM 957 N N . ASP A 1 114 ? 11.866 -0.079 -20.978 1.00 79.06 114 ASP A N 1
ATOM 958 C CA . ASP A 1 114 ? 10.602 -0.628 -20.479 1.00 79.06 114 ASP A CA 1
ATOM 959 C C . ASP A 1 114 ? 10.835 -1.599 -19.323 1.00 79.06 114 ASP A C 1
ATOM 961 O O . ASP A 1 114 ? 10.161 -1.498 -18.304 1.00 79.06 114 ASP A O 1
ATOM 965 N N . ALA A 1 115 ? 11.885 -2.421 -19.396 1.00 80.00 115 ALA A N 1
ATOM 966 C CA . ALA A 1 115 ? 12.278 -3.298 -18.297 1.00 80.00 115 ALA A CA 1
ATOM 967 C C . ALA A 1 115 ? 12.624 -2.506 -17.021 1.00 80.00 115 ALA A C 1
ATOM 969 O O . ALA A 1 115 ? 12.143 -2.829 -15.937 1.00 80.00 115 ALA A O 1
ATOM 970 N N . HIS A 1 116 ? 13.420 -1.434 -17.127 1.00 81.00 116 HIS A N 1
ATOM 971 C CA . HIS A 1 116 ? 13.769 -0.596 -15.967 1.00 81.00 116 HIS A CA 1
ATOM 972 C C . HIS A 1 116 ? 12.569 0.205 -15.427 1.00 81.00 116 HIS A C 1
ATOM 974 O O . HIS A 1 116 ? 12.488 0.431 -14.216 1.00 81.00 116 HIS A O 1
ATOM 980 N N . LYS A 1 117 ? 11.620 0.610 -16.284 1.00 79.75 117 LYS A N 1
ATOM 981 C CA . LYS A 1 117 ? 10.341 1.205 -15.856 1.00 79.75 117 LYS A CA 1
ATOM 982 C C . LYS A 1 117 ? 9.484 0.194 -15.098 1.00 79.75 117 LYS A C 1
ATOM 984 O O . LYS A 1 117 ? 9.107 0.487 -13.969 1.00 79.75 117 LYS A O 1
ATOM 989 N N . GLY A 1 118 ? 9.245 -0.985 -15.675 1.00 76.38 118 GLY A N 1
ATOM 990 C CA . GLY A 1 118 ? 8.468 -2.055 -15.044 1.00 76.38 118 GLY A CA 1
ATOM 991 C C . GLY A 1 118 ? 9.057 -2.457 -13.694 1.00 76.38 118 GLY A C 1
ATOM 992 O O . GLY A 1 118 ? 8.339 -2.543 -12.704 1.00 76.38 118 GLY A O 1
ATOM 993 N N . TRP A 1 119 ? 10.387 -2.557 -13.605 1.00 75.62 119 TRP A N 1
ATOM 994 C CA . TRP A 1 119 ? 11.076 -2.764 -12.330 1.00 75.62 119 TRP A CA 1
ATOM 995 C C . TRP A 1 119 ? 10.844 -1.641 -11.324 1.00 75.62 119 TRP A C 1
ATOM 997 O O . TRP A 1 119 ? 10.674 -1.904 -10.139 1.00 75.62 119 TRP A O 1
ATOM 1007 N N . THR A 1 120 ? 10.869 -0.387 -11.775 1.00 77.56 120 THR A N 1
ATOM 1008 C CA . THR A 1 120 ? 10.643 0.765 -10.896 1.00 77.56 120 THR A CA 1
ATOM 1009 C C . THR A 1 120 ? 9.222 0.767 -10.349 1.00 77.56 120 THR A C 1
ATOM 1011 O O . THR A 1 120 ? 9.059 1.028 -9.162 1.00 77.56 120 THR A O 1
ATOM 1014 N N . ILE A 1 121 ? 8.229 0.448 -11.186 1.00 75.75 121 ILE A N 1
ATOM 1015 C CA . ILE A 1 121 ? 6.831 0.296 -10.771 1.00 75.75 121 ILE A CA 1
ATOM 1016 C C . ILE A 1 121 ? 6.749 -0.844 -9.750 1.00 75.75 121 ILE A C 1
ATOM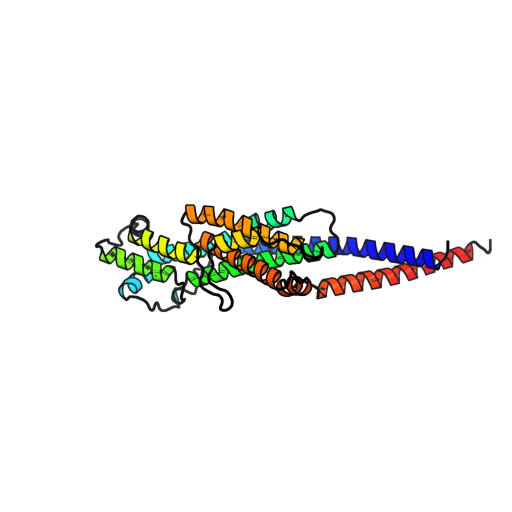 1018 O O . ILE A 1 121 ? 6.525 -0.576 -8.577 1.00 75.75 121 ILE A O 1
ATOM 1022 N N . LEU A 1 122 ? 7.093 -2.079 -10.130 1.00 74.00 122 LEU A N 1
ATOM 1023 C CA . LEU A 1 122 ? 7.023 -3.253 -9.249 1.00 74.00 122 LEU A CA 1
ATOM 1024 C C . LEU A 1 122 ? 7.738 -3.046 -7.903 1.00 74.00 122 LEU A C 1
ATOM 1026 O O . LEU A 1 122 ? 7.147 -3.230 -6.843 1.00 74.00 122 LEU A O 1
ATOM 1030 N N . TYR A 1 123 ? 9.011 -2.646 -7.920 1.00 71.75 123 TYR A N 1
ATOM 1031 C CA . TYR A 1 123 ? 9.803 -2.498 -6.697 1.00 71.75 123 TYR A CA 1
ATOM 1032 C C . TYR A 1 123 ? 9.232 -1.427 -5.763 1.00 71.75 123 TYR A C 1
ATOM 1034 O O . TYR A 1 123 ? 9.284 -1.562 -4.540 1.00 71.75 123 TYR A O 1
ATOM 1042 N N . TYR A 1 124 ? 8.709 -0.343 -6.330 1.00 72.81 124 TYR A N 1
ATOM 1043 C CA . TYR A 1 124 ? 8.184 0.757 -5.543 1.00 72.81 124 TYR A CA 1
ATOM 1044 C C . TYR A 1 124 ? 6.757 0.490 -5.049 1.00 72.81 124 TYR A C 1
ATOM 1046 O O . TYR A 1 124 ? 6.434 0.865 -3.921 1.00 72.81 124 TYR A O 1
ATOM 1054 N N . GLU A 1 125 ? 5.931 -0.200 -5.837 1.00 72.38 125 GLU A N 1
ATOM 1055 C CA . GLU A 1 125 ? 4.640 -0.736 -5.396 1.00 72.38 125 GLU A CA 1
ATOM 1056 C C . GLU A 1 125 ? 4.804 -1.684 -4.209 1.00 72.38 125 GLU A C 1
ATOM 1058 O O . GLU A 1 125 ? 4.200 -1.455 -3.159 1.00 72.38 125 GLU A O 1
ATOM 1063 N N . LEU A 1 126 ? 5.729 -2.643 -4.307 1.00 67.69 126 LEU A N 1
ATOM 1064 C CA . LEU A 1 126 ? 6.030 -3.582 -3.223 1.00 67.69 126 LEU A CA 1
ATOM 1065 C C . LEU A 1 126 ? 6.476 -2.872 -1.939 1.00 67.69 126 LEU A C 1
ATOM 1067 O O . LEU A 1 126 ? 5.949 -3.135 -0.858 1.00 67.69 126 LEU A O 1
ATOM 1071 N N . LEU A 1 127 ? 7.429 -1.939 -2.046 1.00 67.75 127 LEU A N 1
ATOM 1072 C CA . LEU A 1 127 ? 7.921 -1.187 -0.888 1.00 67.75 127 LEU A CA 1
ATOM 1073 C C . LEU A 1 127 ? 6.837 -0.340 -0.224 1.00 67.75 127 LEU A C 1
ATOM 1075 O O . LEU A 1 127 ? 6.877 -0.138 0.990 1.00 67.75 127 LEU A O 1
ATOM 1079 N N . THR A 1 128 ? 5.908 0.189 -1.012 1.00 70.62 128 THR A N 1
ATOM 1080 C CA . THR A 1 128 ? 4.863 1.069 -0.502 1.00 70.62 128 THR A CA 1
ATOM 1081 C C . THR A 1 128 ? 3.782 0.270 0.204 1.00 70.62 128 THR A C 1
ATOM 1083 O O . THR A 1 128 ? 3.454 0.622 1.333 1.00 70.62 128 THR A O 1
ATOM 1086 N N . ALA A 1 129 ? 3.295 -0.829 -0.382 1.00 69.12 129 ALA A N 1
ATOM 1087 C CA . ALA A 1 129 ? 2.364 -1.739 0.293 1.00 69.12 129 ALA A CA 1
ATOM 1088 C C . ALA A 1 129 ? 2.949 -2.226 1.634 1.00 69.12 129 ALA A C 1
ATOM 1090 O O . ALA A 1 129 ? 2.330 -2.058 2.685 1.00 69.12 129 ALA A O 1
ATOM 1091 N N . HIS A 1 130 ? 4.222 -2.645 1.634 1.00 71.00 130 HIS A N 1
ATOM 1092 C CA . HIS A 1 130 ? 4.916 -3.045 2.860 1.00 71.00 130 HIS A CA 1
ATOM 1093 C C . HIS A 1 130 ? 5.025 -1.911 3.894 1.00 71.00 130 HIS A C 1
ATOM 1095 O O . HIS A 1 130 ? 4.804 -2.105 5.089 1.00 71.00 130 HIS A O 1
ATOM 1101 N N . GLY A 1 131 ? 5.378 -0.702 3.443 1.00 72.12 131 GLY A N 1
ATOM 1102 C CA . GLY A 1 131 ? 5.461 0.483 4.300 1.00 72.12 131 GLY A CA 1
ATOM 1103 C C . GLY A 1 131 ? 4.106 0.900 4.883 1.00 72.12 131 GLY A C 1
ATOM 1104 O O . GLY A 1 131 ? 4.051 1.375 6.022 1.00 72.12 131 GLY A O 1
ATOM 1105 N N . SER A 1 132 ? 3.026 0.676 4.130 1.00 75.50 132 SER A N 1
ATOM 1106 C CA . SER A 1 132 ? 1.638 0.902 4.554 1.00 75.50 132 SER A CA 1
ATOM 1107 C C . SER A 1 132 ? 1.296 -0.031 5.711 1.00 75.50 132 SER A C 1
ATOM 1109 O O . SER A 1 132 ? 0.983 0.439 6.805 1.00 75.50 132 SER A O 1
ATOM 1111 N N . ALA A 1 133 ? 1.482 -1.341 5.514 1.00 75.75 133 ALA A N 1
ATOM 1112 C CA . ALA A 1 133 ? 1.265 -2.363 6.535 1.00 75.75 133 ALA A CA 1
ATOM 1113 C C . ALA A 1 133 ? 2.100 -2.091 7.796 1.00 75.75 133 ALA A C 1
ATOM 1115 O O . ALA A 1 133 ? 1.575 -2.084 8.908 1.00 75.75 133 ALA A O 1
ATOM 1116 N N . GLY A 1 134 ? 3.378 -1.728 7.636 1.00 74.88 134 GLY A N 1
ATOM 1117 C CA . GLY A 1 134 ? 4.237 -1.333 8.753 1.00 74.88 134 GLY A CA 1
ATOM 1118 C C . GLY A 1 134 ? 3.741 -0.094 9.512 1.00 74.88 134 GLY A C 1
ATOM 1119 O O . GLY A 1 134 ? 3.945 0.009 10.722 1.00 74.88 134 GLY A O 1
ATOM 1120 N N . THR A 1 135 ? 3.068 0.845 8.842 1.00 79.56 135 THR A N 1
ATOM 1121 C CA . THR A 1 135 ? 2.462 2.018 9.492 1.00 79.56 135 THR A CA 1
ATOM 1122 C C . THR A 1 135 ? 1.181 1.647 10.241 1.00 79.56 135 THR A C 1
ATOM 1124 O O . THR A 1 135 ? 0.959 2.148 11.343 1.00 79.56 135 THR A O 1
ATOM 1127 N N . ILE A 1 136 ? 0.360 0.748 9.694 1.00 85.50 136 ILE A N 1
ATOM 1128 C CA . ILE A 1 136 ? -0.855 0.257 10.360 1.00 85.50 136 ILE A CA 1
ATOM 1129 C C . ILE A 1 136 ? -0.509 -0.603 11.575 1.00 85.50 136 ILE A C 1
ATOM 1131 O O . ILE A 1 136 ? -1.033 -0.359 12.659 1.00 85.50 136 ILE A O 1
ATOM 1135 N N . HIS A 1 137 ? 0.486 -1.484 11.462 1.00 81.25 137 HIS A N 1
ATOM 1136 C CA . HIS A 1 137 ? 1.033 -2.250 12.585 1.00 81.25 137 HIS A CA 1
ATOM 1137 C C . HIS A 1 137 ? 1.431 -1.345 13.767 1.00 81.25 137 HIS A C 1
ATOM 1139 O O . HIS A 1 137 ? 1.242 -1.677 14.937 1.00 81.25 137 HIS A O 1
ATOM 1145 N N . GLN A 1 138 ? 1.959 -0.155 13.468 1.00 79.25 138 GLN A N 1
ATOM 1146 C CA . GLN A 1 138 ? 2.326 0.835 14.477 1.00 79.25 138 GLN A CA 1
ATOM 1147 C C . GLN A 1 138 ? 1.120 1.518 15.136 1.00 79.25 138 GLN A C 1
ATOM 1149 O O . GLN A 1 138 ? 1.248 1.958 16.278 1.00 79.25 138 GLN A O 1
ATOM 1154 N N . ARG A 1 139 ? -0.013 1.639 14.435 1.00 84.56 139 ARG A N 1
ATOM 1155 C CA . ARG A 1 139 ? -1.273 2.188 14.966 1.00 84.56 139 ARG A CA 1
ATOM 1156 C C . ARG A 1 139 ? -2.014 1.187 15.846 1.00 84.56 139 ARG A C 1
ATOM 1158 O O . ARG A 1 139 ? -2.667 1.582 16.797 1.00 84.56 139 ARG A O 1
ATOM 1165 N N . LEU A 1 140 ? -1.852 -0.109 15.607 1.00 85.19 140 LEU A N 1
ATOM 1166 C CA . LEU A 1 140 ? -2.406 -1.123 16.505 1.00 85.19 140 LEU A CA 1
ATOM 1167 C C . LEU A 1 140 ? -1.722 -1.131 17.888 1.00 85.19 140 LEU A C 1
ATOM 1169 O O . LEU A 1 140 ? -2.294 -1.646 18.834 1.00 85.19 140 LEU A O 1
ATOM 1173 N N . GLY A 1 141 ? -0.522 -0.554 18.040 1.00 77.81 141 GLY A N 1
ATOM 1174 C CA . GLY A 1 141 ? 0.258 -0.648 19.280 1.00 77.81 141 GLY A CA 1
ATOM 1175 C C . GLY A 1 141 ? -0.009 0.446 20.341 1.00 77.81 141 GLY A C 1
ATOM 1176 O O . GLY A 1 141 ? -0.250 1.603 19.987 1.00 77.81 141 GLY A O 1
ATOM 1177 N N . PRO A 1 142 ? 0.222 0.143 21.639 1.00 68.25 142 PRO A N 1
ATOM 1178 C CA . PRO A 1 142 ? -0.237 0.917 22.810 1.00 68.25 142 PRO A CA 1
ATOM 1179 C C . PRO A 1 142 ? 0.458 2.274 23.101 1.00 68.25 142 PRO A C 1
ATOM 1181 O O . PRO A 1 142 ? 0.383 2.796 24.214 1.00 68.25 142 PRO A O 1
ATOM 1184 N N . HIS A 1 143 ? 1.226 2.846 22.164 1.00 63.69 143 HIS A N 1
ATOM 1185 C CA . HIS A 1 143 ? 2.107 4.003 22.439 1.00 63.69 143 HIS A CA 1
ATOM 1186 C C . HIS A 1 143 ? 2.209 4.987 21.259 1.00 63.69 143 HIS A C 1
ATOM 1188 O O . HIS A 1 143 ? 3.266 5.555 20.967 1.00 63.69 143 HIS A O 1
ATOM 1194 N N . ARG A 1 144 ? 1.134 5.225 20.509 1.00 63.12 144 ARG A N 1
ATOM 1195 C CA . ARG A 1 144 ? 1.156 6.250 19.449 1.00 63.12 144 ARG A CA 1
ATOM 1196 C C . ARG A 1 144 ? -0.100 7.095 19.475 1.00 63.12 144 ARG A C 1
ATOM 1198 O O . ARG A 1 144 ? -1.124 6.691 20.000 1.00 63.12 144 ARG A O 1
ATOM 1205 N N . SER A 1 145 ? -0.031 8.274 18.861 1.00 60.69 145 SER A N 1
ATOM 1206 C CA . SER A 1 145 ? -1.191 9.160 18.688 1.00 60.69 145 SER A CA 1
ATOM 1207 C C . SER A 1 145 ? -2.338 8.536 17.879 1.00 60.69 145 SER A C 1
ATOM 1209 O O . SER A 1 145 ? -3.366 9.181 17.734 1.00 60.69 145 SER A O 1
ATOM 1211 N N . GLY A 1 146 ? -2.148 7.333 17.330 1.00 73.25 146 GLY A N 1
ATOM 1212 C CA . GLY A 1 146 ? -3.176 6.539 16.665 1.00 73.25 146 GLY A CA 1
ATOM 1213 C C . GLY A 1 146 ? -3.255 5.122 17.227 1.00 73.25 146 GLY A C 1
ATOM 1214 O O . GLY A 1 146 ? -3.378 4.211 16.429 1.00 73.25 146 GLY A O 1
ATOM 1215 N N . ASP A 1 147 ? -3.094 4.947 18.544 1.00 86.69 147 ASP A N 1
ATOM 1216 C CA . ASP A 1 147 ? -3.248 3.673 19.266 1.00 86.69 147 ASP A CA 1
ATOM 1217 C C . ASP A 1 147 ? -4.704 3.168 19.215 1.00 86.69 147 ASP A C 1
ATOM 1219 O O . ASP A 1 147 ? -5.548 3.457 20.073 1.00 86.69 147 ASP A O 1
ATOM 1223 N N . TRP A 1 148 ? -5.018 2.432 18.153 1.00 89.38 148 TRP A N 1
ATOM 1224 C CA . TRP A 1 148 ? -6.353 1.902 17.895 1.00 89.38 148 TRP A CA 1
ATOM 1225 C C . TRP A 1 148 ? -6.770 0.890 18.948 1.00 89.38 148 TRP A C 1
ATOM 1227 O O . TRP A 1 148 ? -7.912 0.905 19.397 1.00 89.38 148 TRP A O 1
ATOM 1237 N N . CYS A 1 149 ? -5.860 0.034 19.390 1.00 89.69 149 CYS A N 1
ATOM 1238 C CA . CYS A 1 149 ? -6.230 -1.029 20.303 1.00 89.69 149 CYS A CA 1
ATOM 1239 C C . CYS A 1 149 ? -6.254 -0.549 21.771 1.00 89.69 149 CYS A C 1
ATOM 1241 O O . CYS A 1 149 ? -7.061 -1.039 22.557 1.00 89.69 149 CYS A O 1
ATOM 1243 N N . GLY A 1 150 ? -5.484 0.473 22.147 1.00 90.38 150 GLY A N 1
ATOM 1244 C CA . GLY A 1 150 ? -5.679 1.186 23.412 1.00 90.38 150 GLY A CA 1
ATOM 1245 C C . GLY A 1 150 ? -7.008 1.942 23.460 1.00 90.38 150 GLY A C 1
ATOM 1246 O O . GLY A 1 150 ? -7.720 1.845 24.458 1.00 90.38 150 GLY A O 1
ATOM 1247 N N . SER A 1 151 ? -7.407 2.619 22.375 1.00 92.62 151 SER A N 1
ATOM 1248 C CA . SER A 1 151 ? -8.743 3.244 22.310 1.00 92.62 151 SER A CA 1
ATOM 1249 C C . SER A 1 151 ? -9.879 2.211 22.304 1.00 92.62 151 SER A C 1
ATOM 1251 O O . SER A 1 151 ? -10.922 2.435 22.920 1.00 92.62 151 SER A O 1
ATOM 1253 N N . LEU A 1 152 ? -9.665 1.039 21.695 1.00 94.25 152 LEU A N 1
ATOM 1254 C CA . LEU A 1 152 ? -10.589 -0.093 21.782 1.00 94.25 152 LEU A CA 1
ATOM 1255 C C . LEU A 1 152 ? -10.753 -0.559 23.233 1.00 94.25 152 LEU A C 1
ATOM 1257 O O . LEU A 1 152 ? -11.875 -0.760 23.693 1.00 94.25 152 LEU A O 1
ATOM 1261 N N . ALA A 1 153 ? -9.650 -0.693 23.975 1.00 93.69 153 ALA A N 1
ATOM 1262 C CA . ALA A 1 153 ? -9.692 -1.066 25.386 1.00 93.69 153 ALA A CA 1
ATOM 1263 C C . ALA A 1 153 ? -10.460 -0.039 26.239 1.00 93.69 153 ALA A C 1
ATOM 1265 O O . ALA A 1 153 ? -11.195 -0.422 27.150 1.00 93.69 153 ALA A O 1
ATOM 1266 N N . GLU A 1 154 ? -10.346 1.255 25.929 1.00 94.44 154 GLU A N 1
ATOM 1267 C CA . GLU A 1 154 ? -11.138 2.314 26.574 1.00 94.44 154 GLU A CA 1
ATOM 1268 C C . GLU A 1 154 ? -12.633 2.221 26.243 1.00 94.44 154 GLU A C 1
ATOM 1270 O O . GLU A 1 154 ? -13.482 2.421 27.119 1.00 94.44 154 GLU A O 1
ATOM 1275 N N . SER A 1 155 ? -12.974 1.854 25.007 1.00 96.81 155 SER A N 1
ATOM 1276 C CA . SER A 1 155 ? -14.362 1.599 24.616 1.00 96.81 155 SER A CA 1
ATOM 1277 C C . SER A 1 155 ? -14.945 0.379 25.344 1.00 96.81 155 SER A C 1
ATOM 1279 O O . SER A 1 155 ? -16.060 0.447 25.865 1.00 96.81 155 SER A O 1
ATOM 1281 N N . VAL A 1 156 ? -14.177 -0.705 25.495 1.00 97.12 156 VAL A N 1
ATOM 1282 C CA . VAL A 1 156 ? -14.585 -1.866 26.308 1.00 97.12 156 VAL A CA 1
ATOM 1283 C C . VAL A 1 156 ? -14.775 -1.478 27.778 1.00 97.12 156 VAL A C 1
ATOM 1285 O O . VAL A 1 156 ? -15.772 -1.862 28.385 1.00 97.12 156 VAL A O 1
ATOM 1288 N N . ALA A 1 157 ? -13.870 -0.685 28.357 1.00 95.88 157 ALA A N 1
ATOM 1289 C CA . ALA A 1 157 ? -14.013 -0.207 29.735 1.00 95.88 157 ALA A CA 1
ATOM 1290 C C . ALA A 1 157 ? -15.288 0.638 29.928 1.00 95.88 157 ALA A C 1
ATOM 1292 O O . ALA A 1 157 ? -15.962 0.542 30.956 1.00 95.88 157 ALA A O 1
ATOM 1293 N N . SER A 1 158 ? -15.657 1.431 28.919 1.00 96.81 158 SER A N 1
ATOM 1294 C CA . SER A 1 158 ? -16.909 2.195 28.909 1.00 96.81 158 SER A CA 1
ATOM 1295 C C . SER A 1 158 ? -18.137 1.279 28.840 1.00 96.81 158 SER A C 1
ATOM 1297 O O . SER A 1 158 ? -19.102 1.483 29.577 1.00 96.81 158 SER A O 1
ATOM 1299 N N . TRP A 1 159 ? -18.070 0.219 28.031 1.00 97.75 159 TRP A N 1
ATOM 1300 C CA . TRP A 1 159 ? -19.108 -0.811 27.940 1.00 97.75 159 TRP A CA 1
ATOM 1301 C C . TRP A 1 159 ? -19.302 -1.569 29.265 1.00 97.75 159 TRP A C 1
ATOM 1303 O O . TRP A 1 159 ? -20.439 -1.818 29.676 1.00 97.75 159 TRP A O 1
ATOM 1313 N N . GLU A 1 160 ? -18.221 -1.876 29.991 1.00 96.81 160 GLU A N 1
ATOM 1314 C CA . GLU A 1 160 ? -18.294 -2.449 31.345 1.00 96.81 160 GLU A CA 1
ATOM 1315 C C . GLU A 1 160 ? -18.931 -1.470 32.346 1.00 96.81 160 GLU A C 1
ATOM 1317 O O . GLU A 1 160 ? -19.772 -1.859 33.159 1.00 96.81 160 GLU A O 1
ATOM 1322 N N . ALA A 1 161 ? -18.586 -0.180 32.272 1.00 95.25 161 ALA A N 1
ATOM 1323 C CA . ALA A 1 161 ? -19.155 0.852 33.141 1.00 95.25 161 ALA A CA 1
ATOM 1324 C C . ALA A 1 161 ? -20.674 1.036 32.947 1.00 95.25 161 ALA A C 1
ATOM 1326 O O . ALA A 1 161 ? -21.368 1.445 33.882 1.00 95.25 161 ALA A O 1
ATOM 1327 N N . ALA A 1 162 ? -21.203 0.680 31.773 1.00 94.94 162 ALA A N 1
ATOM 1328 C CA . ALA A 1 162 ? -22.638 0.633 31.493 1.00 94.94 162 ALA A CA 1
ATOM 1329 C C . ALA A 1 162 ? -23.360 -0.579 32.128 1.00 94.94 162 ALA A C 1
ATOM 1331 O O . ALA A 1 162 ? -24.581 -0.702 32.008 1.00 94.94 162 ALA A O 1
ATOM 1332 N N . GLY A 1 163 ? -22.637 -1.452 32.840 1.00 95.38 163 GLY A N 1
ATOM 1333 C CA . GLY A 1 163 ? -23.183 -2.603 33.563 1.00 95.38 163 GLY A CA 1
ATOM 1334 C C . GLY A 1 163 ? -23.079 -3.933 32.817 1.00 95.38 163 GLY A C 1
ATOM 1335 O O . GLY A 1 163 ? -23.706 -4.904 33.238 1.00 95.38 163 GLY A O 1
ATOM 1336 N N . ASN A 1 164 ? -22.317 -3.987 31.722 1.00 96.12 164 ASN A N 1
ATOM 1337 C CA . ASN A 1 164 ? -22.025 -5.236 31.024 1.00 96.12 164 ASN A CA 1
ATOM 1338 C C . ASN A 1 164 ? -20.852 -5.981 31.681 1.00 96.12 164 ASN A C 1
ATOM 1340 O O . ASN A 1 164 ? -20.019 -5.383 32.359 1.00 96.12 164 ASN A O 1
ATOM 1344 N N . GLU A 1 165 ? -20.770 -7.295 31.462 1.00 92.69 165 GLU A N 1
ATOM 1345 C CA . GLU A 1 165 ? -19.744 -8.148 32.069 1.00 92.69 165 GLU A CA 1
ATOM 1346 C C . GLU A 1 165 ? -18.974 -8.950 31.012 1.00 92.69 165 GLU A C 1
ATOM 1348 O O . GLU A 1 165 ? -19.558 -9.492 30.070 1.00 92.69 165 GLU A O 1
ATOM 1353 N N . ARG A 1 166 ? -17.658 -9.107 31.212 1.00 92.94 166 ARG A N 1
ATOM 1354 C CA . ARG A 1 166 ? -16.793 -9.978 30.400 1.00 92.94 166 ARG A CA 1
ATOM 1355 C C . ARG A 1 166 ? -16.969 -11.461 30.746 1.00 92.94 166 ARG A C 1
ATOM 1357 O O . ARG A 1 166 ? -16.081 -12.092 31.317 1.00 92.94 166 ARG A O 1
ATOM 1364 N N . GLN A 1 167 ? -18.127 -12.031 30.422 1.00 91.25 167 GLN A N 1
ATOM 1365 C CA . GLN A 1 167 ? -18.397 -13.465 30.577 1.00 91.25 167 GLN A CA 1
ATOM 1366 C C . GLN A 1 167 ? -18.688 -14.137 29.231 1.00 91.25 167 GLN A C 1
ATOM 1368 O O . GLN A 1 167 ? -19.413 -13.599 28.399 1.00 91.25 167 GLN A O 1
ATOM 1373 N N . GLY A 1 168 ? -18.168 -15.354 29.039 1.00 89.75 168 GLY A N 1
ATOM 1374 C CA . GLY A 1 168 ? -18.358 -16.107 27.796 1.00 89.75 168 GLY A CA 1
ATOM 1375 C C . GLY A 1 168 ? -17.714 -15.413 26.592 1.00 89.75 168 GLY A C 1
ATOM 1376 O O . GLY A 1 168 ? -16.594 -14.918 26.689 1.00 89.75 168 GLY A O 1
ATOM 1377 N N . ASP A 1 169 ? -18.426 -15.379 25.464 1.00 92.12 169 ASP A N 1
ATOM 1378 C CA . ASP A 1 169 ? -18.004 -14.700 24.229 1.00 92.12 169 ASP A CA 1
ATOM 1379 C C . ASP A 1 169 ? -18.343 -13.199 24.287 1.00 92.12 169 ASP A C 1
ATOM 1381 O O . ASP A 1 169 ? -19.226 -12.669 23.599 1.00 92.12 169 ASP A O 1
ATOM 1385 N N . TRP A 1 170 ? -17.693 -12.518 25.229 1.00 95.06 170 TRP A N 1
ATOM 1386 C CA . TRP A 1 170 ? -17.987 -11.125 25.536 1.00 95.06 170 TRP A CA 1
ATOM 1387 C C . TRP A 1 170 ? -17.509 -10.176 24.436 1.00 95.06 170 TRP A C 1
ATOM 1389 O O . TRP A 1 170 ? -18.174 -9.170 24.213 1.00 95.06 170 TRP A O 1
ATOM 1399 N N . ILE A 1 171 ? -16.435 -10.509 23.704 1.00 95.06 171 ILE A N 1
ATOM 1400 C CA . ILE A 1 171 ? -15.963 -9.719 22.554 1.00 95.06 171 ILE A CA 1
ATOM 1401 C C . ILE A 1 171 ? -17.059 -9.638 21.496 1.00 95.06 171 ILE A C 1
ATOM 1403 O O . ILE A 1 171 ? -17.403 -8.542 21.061 1.00 95.06 171 ILE A O 1
ATOM 1407 N N . ARG A 1 172 ? -17.683 -10.767 21.141 1.00 94.50 172 ARG A N 1
ATOM 1408 C CA . ARG A 1 172 ? -18.789 -10.772 20.179 1.00 94.50 172 ARG A CA 1
ATOM 1409 C C . ARG A 1 172 ? -19.981 -9.957 20.671 1.00 94.50 172 ARG A C 1
ATOM 1411 O O . ARG A 1 172 ? -20.612 -9.243 19.898 1.00 94.50 172 ARG A O 1
ATOM 1418 N N . THR A 1 173 ? -20.296 -10.052 21.961 1.00 95.81 173 THR A N 1
ATOM 1419 C CA . THR A 1 173 ? -21.379 -9.259 22.562 1.00 95.81 173 THR A CA 1
ATOM 1420 C C . THR A 1 173 ? -21.059 -7.764 22.494 1.00 95.81 173 THR A C 1
ATOM 1422 O O . THR A 1 173 ? -21.899 -6.966 22.078 1.00 95.81 173 THR A O 1
ATOM 1425 N N . TYR A 1 174 ? -19.826 -7.393 22.829 1.00 97.06 174 TYR A N 1
ATOM 1426 C CA . TYR A 1 174 ? -19.314 -6.034 22.746 1.00 97.06 174 TYR A CA 1
ATOM 1427 C C . TYR A 1 174 ? -19.305 -5.502 21.303 1.00 97.06 174 TYR A C 1
ATOM 1429 O O . TYR A 1 174 ? -19.717 -4.367 21.090 1.00 97.06 174 TYR A O 1
ATOM 1437 N N . GLN A 1 175 ? -18.970 -6.312 20.293 1.00 95.44 175 GLN A N 1
ATOM 1438 C CA . GLN A 1 175 ? -19.025 -5.921 18.873 1.00 95.44 175 GLN A CA 1
ATOM 1439 C C . GLN A 1 175 ? -20.442 -5.540 18.391 1.00 95.44 175 GLN A C 1
ATOM 1441 O O . GLN A 1 175 ? -20.610 -4.838 17.391 1.00 95.44 175 GLN A O 1
ATOM 1446 N N . HIS A 1 176 ? -21.482 -5.963 19.114 1.00 95.50 176 HIS A N 1
ATOM 1447 C CA . HIS A 1 176 ? -22.870 -5.562 18.873 1.00 95.50 176 HIS A CA 1
ATOM 1448 C C . HIS A 1 176 ? -23.335 -4.380 19.747 1.00 95.50 176 HIS A C 1
ATOM 1450 O O . HIS A 1 176 ? -24.496 -3.980 19.655 1.00 95.50 176 HIS A O 1
ATOM 1456 N N . SER A 1 177 ? -22.460 -3.814 20.583 1.00 97.06 177 SER A N 1
ATOM 1457 C CA . SER A 1 177 ? -22.775 -2.692 21.475 1.00 97.06 177 SER A CA 1
ATOM 1458 C C . SER A 1 177 ? -22.723 -1.327 20.778 1.00 97.06 177 SER A C 1
ATOM 1460 O O . SER A 1 177 ? -22.137 -1.167 19.704 1.00 97.06 177 SER A O 1
ATOM 1462 N N . SER A 1 178 ? -23.323 -0.319 21.415 1.00 97.25 178 SER A N 1
ATOM 1463 C CA . SER A 1 178 ? -23.210 1.088 21.011 1.00 97.25 178 SER A CA 1
ATOM 1464 C C . SER A 1 178 ? -21.779 1.611 21.110 1.00 97.25 178 SER A C 1
ATOM 1466 O O . SER A 1 178 ? -21.344 2.355 20.239 1.00 97.25 178 SER A O 1
ATOM 1468 N N . GLU A 1 179 ? -21.044 1.189 22.134 1.00 97.38 179 GLU A N 1
ATOM 1469 C CA . GLU A 1 179 ? -19.695 1.635 22.468 1.00 97.38 179 GLU A CA 1
ATOM 1470 C C . GLU A 1 179 ? -18.695 1.187 21.401 1.00 97.38 179 GLU A C 1
ATOM 1472 O O . GLU A 1 179 ? -17.825 1.957 20.992 1.00 97.38 179 GLU A O 1
ATOM 1477 N N . TYR A 1 180 ? -18.862 -0.035 20.887 1.00 96.81 180 TYR A N 1
ATOM 1478 C CA . TYR A 1 180 ? -18.080 -0.511 19.752 1.00 96.81 180 TYR A CA 1
ATOM 1479 C C . TYR A 1 180 ? -18.422 0.237 18.460 1.00 96.81 180 TYR A C 1
ATOM 1481 O O . TYR A 1 180 ? -17.523 0.568 17.695 1.00 96.81 180 TYR A O 1
ATOM 1489 N N . GLN A 1 181 ? -19.701 0.546 18.206 1.00 96.56 181 GLN A N 1
ATOM 1490 C CA . GLN A 1 181 ? -20.074 1.331 17.021 1.00 96.56 181 GLN A CA 1
ATOM 1491 C C . GLN A 1 181 ? -19.549 2.770 17.090 1.00 96.56 181 GLN A C 1
ATOM 1493 O O . GLN A 1 181 ? -19.119 3.306 16.073 1.00 96.56 181 GLN A O 1
ATOM 1498 N N . GLU A 1 182 ? -19.561 3.397 18.266 1.00 96.62 182 GLU A N 1
ATOM 1499 C CA . GLU A 1 182 ? -18.980 4.725 18.469 1.00 96.62 182 GLU A CA 1
ATOM 1500 C C . GLU A 1 182 ? -17.466 4.708 18.240 1.00 96.62 182 GLU A C 1
ATOM 1502 O O . GLU A 1 182 ? -16.953 5.536 17.485 1.00 96.62 182 GLU A O 1
ATOM 1507 N N . TRP A 1 183 ? -16.775 3.709 18.797 1.00 95.62 183 TRP A N 1
ATOM 1508 C CA . TRP A 1 183 ? -15.351 3.496 18.554 1.00 95.62 183 TRP A CA 1
ATOM 1509 C C . TRP A 1 183 ? -15.047 3.271 17.067 1.00 95.62 183 TRP A C 1
ATOM 1511 O O . TRP A 1 183 ? -14.199 3.961 16.506 1.00 95.62 183 TRP A O 1
ATOM 1521 N N . LEU A 1 184 ? -15.787 2.387 16.388 1.00 95.62 184 LEU A N 1
ATOM 1522 C CA . LEU A 1 184 ? -15.625 2.159 14.949 1.00 95.62 184 LEU A CA 1
ATOM 1523 C C . LEU A 1 184 ? -15.815 3.445 14.141 1.00 95.62 184 LEU A C 1
ATOM 1525 O O . LEU A 1 184 ? -15.003 3.742 13.269 1.00 95.62 184 LEU A O 1
ATOM 1529 N N . ASN A 1 185 ? -16.856 4.228 14.432 1.00 95.12 185 ASN A N 1
ATOM 1530 C CA . ASN A 1 185 ? -17.106 5.492 13.736 1.00 95.12 185 ASN A CA 1
ATOM 1531 C C . ASN A 1 185 ? -15.948 6.482 13.926 1.00 95.12 185 ASN A C 1
ATOM 1533 O O . ASN A 1 185 ? -15.573 7.176 12.977 1.00 95.12 185 ASN A O 1
ATOM 1537 N N . GLN A 1 186 ? -15.364 6.541 15.127 1.00 92.94 186 GLN A N 1
ATOM 1538 C CA . GLN A 1 186 ? -14.177 7.351 15.382 1.00 92.94 186 GLN A CA 1
ATOM 1539 C C . GLN A 1 186 ? -12.996 6.877 14.526 1.00 92.94 186 GLN A C 1
ATOM 1541 O O . GLN A 1 186 ? -12.404 7.687 13.814 1.00 92.94 186 GLN A O 1
ATOM 1546 N N . ILE A 1 187 ? -12.681 5.579 14.549 1.00 92.06 187 ILE A N 1
ATOM 1547 C CA . ILE A 1 187 ? -11.545 5.028 13.801 1.00 92.06 187 ILE A CA 1
ATOM 1548 C C . ILE A 1 187 ? -11.725 5.225 12.295 1.00 92.06 187 ILE A C 1
ATOM 1550 O O . ILE A 1 187 ? -10.804 5.696 11.634 1.00 92.06 187 ILE A O 1
ATOM 1554 N N . PHE A 1 188 ? -12.914 4.973 11.742 1.00 93.44 188 PHE A N 1
ATOM 1555 C CA . PHE A 1 188 ? -13.174 5.230 10.324 1.00 93.44 188 PHE A CA 1
ATOM 1556 C C . PHE A 1 188 ? -13.088 6.713 9.961 1.00 93.44 188 PHE A C 1
ATOM 1558 O O . PHE A 1 188 ? -12.618 7.040 8.875 1.00 93.44 188 PHE A O 1
ATOM 1565 N N . THR A 1 189 ? -13.445 7.619 10.874 1.00 91.25 189 THR A N 1
ATOM 1566 C CA . THR A 1 189 ? -13.214 9.058 10.676 1.00 91.25 189 THR A CA 1
ATOM 1567 C C . THR A 1 189 ? -11.717 9.377 10.621 1.00 91.25 189 THR A C 1
ATOM 1569 O O . THR A 1 189 ? -11.287 10.173 9.790 1.00 91.25 189 THR A O 1
ATOM 1572 N N . GLU A 1 190 ? -10.901 8.748 11.471 1.00 88.50 190 GLU A N 1
ATOM 1573 C CA . GLU A 1 190 ? -9.440 8.908 11.455 1.00 88.50 190 GLU A CA 1
ATOM 1574 C C . GLU A 1 190 ? -8.781 8.286 10.215 1.00 88.50 190 GLU A C 1
ATOM 1576 O O . GLU A 1 190 ? -7.790 8.822 9.714 1.00 88.50 190 GLU A O 1
ATOM 1581 N N . ILE A 1 191 ? -9.319 7.169 9.716 1.00 90.00 191 ILE A N 1
ATOM 1582 C CA . ILE A 1 191 ? -8.886 6.528 8.467 1.00 90.00 191 ILE A CA 1
ATOM 1583 C C . ILE A 1 191 ? -9.249 7.408 7.267 1.00 90.00 191 ILE A C 1
ATOM 1585 O O . ILE A 1 191 ? -8.407 7.611 6.398 1.00 90.00 191 ILE A O 1
ATOM 1589 N N . ALA A 1 192 ? -10.464 7.964 7.237 1.00 88.31 192 ALA A N 1
ATOM 1590 C CA . ALA A 1 192 ? -10.924 8.847 6.168 1.00 88.31 192 ALA A CA 1
ATOM 1591 C C . ALA A 1 192 ? -10.181 10.194 6.149 1.00 88.31 192 ALA A C 1
ATOM 1593 O O . ALA A 1 192 ? -10.063 10.810 5.095 1.00 88.31 192 ALA A O 1
ATOM 1594 N N . LEU A 1 193 ? -9.674 10.653 7.302 1.00 83.38 193 LEU A N 1
ATOM 1595 C CA . LEU A 1 193 ? -8.962 11.925 7.474 1.00 83.38 193 LEU A CA 1
ATOM 1596 C C . LEU A 1 193 ? -7.598 11.716 8.157 1.00 83.38 193 LEU A C 1
ATOM 1598 O O . LEU A 1 193 ? -7.390 12.162 9.296 1.00 83.38 193 LEU A O 1
ATOM 1602 N N . PRO A 1 194 ? -6.638 11.053 7.495 1.00 64.81 194 PRO A N 1
ATOM 1603 C CA . PRO A 1 194 ? -5.368 10.724 8.120 1.00 64.81 194 PRO A CA 1
ATOM 1604 C C . PRO A 1 194 ? -4.581 12.001 8.463 1.00 64.81 194 PRO A C 1
ATOM 1606 O O . PRO A 1 194 ? -4.135 12.749 7.590 1.00 64.81 194 PRO A O 1
ATOM 1609 N N . LYS A 1 195 ? -4.387 12.256 9.766 1.00 58.06 195 LYS A N 1
ATOM 1610 C CA . LYS A 1 195 ? -3.637 13.421 10.264 1.00 58.06 195 LYS A CA 1
ATOM 1611 C C . LYS A 1 195 ? -2.141 13.326 9.927 1.00 58.06 195 LYS A C 1
ATOM 1613 O O . LYS A 1 195 ? -1.462 12.396 10.346 1.00 58.06 195 LYS A O 1
ATOM 1618 N N . GLU A 1 196 ? -1.677 14.350 9.211 1.00 54.97 196 GLU A N 1
ATOM 1619 C CA . GLU A 1 196 ? -0.309 14.858 9.012 1.00 54.97 196 GLU A CA 1
ATOM 1620 C C . GLU A 1 196 ? 0.885 13.879 9.003 1.00 54.97 196 GLU A C 1
ATOM 1622 O O . GLU A 1 196 ? 1.394 13.425 10.028 1.00 54.97 196 GLU A O 1
ATOM 1627 N N . SER A 1 197 ? 1.528 13.816 7.835 1.00 41.16 197 SER A N 1
ATOM 1628 C CA . SER A 1 197 ? 2.962 14.114 7.744 1.00 41.16 197 SER A CA 1
ATOM 1629 C C . SER A 1 197 ? 3.106 15.644 7.638 1.00 41.16 197 SER A C 1
ATOM 1631 O O . SER A 1 197 ? 2.351 16.265 6.897 1.00 41.16 197 SER A O 1
ATOM 1633 N N . ARG A 1 198 ? 4.055 16.248 8.371 1.00 40.28 198 ARG A N 1
ATOM 1634 C CA . ARG A 1 198 ? 4.281 17.700 8.628 1.00 40.28 198 ARG A CA 1
ATOM 1635 C C . ARG A 1 198 ? 4.378 18.656 7.410 1.00 40.28 198 ARG A C 1
ATOM 1637 O O . ARG A 1 198 ? 4.830 19.787 7.570 1.00 40.28 198 ARG A O 1
ATOM 1644 N N . LEU A 1 199 ? 4.064 18.212 6.198 1.00 44.84 199 LEU A N 1
ATOM 1645 C CA . LEU A 1 199 ? 4.293 18.927 4.941 1.00 44.84 199 LEU A CA 1
ATOM 1646 C C . LEU A 1 199 ? 3.015 19.224 4.141 1.00 44.84 199 LEU A C 1
ATOM 1648 O O . LEU A 1 199 ? 3.098 20.025 3.215 1.00 44.84 199 LEU A O 1
ATOM 1652 N N . TYR A 1 200 ? 1.862 18.641 4.491 1.00 51.09 200 TYR A N 1
ATOM 1653 C CA . TYR A 1 200 ? 0.624 18.778 3.714 1.00 51.09 200 TYR A CA 1
ATOM 1654 C C . TYR A 1 200 ? -0.604 18.916 4.622 1.00 51.09 200 TYR A C 1
ATOM 1656 O O . TYR A 1 200 ? -0.649 18.321 5.698 1.00 51.09 200 TYR A O 1
ATOM 1664 N N . GLU A 1 201 ? -1.585 19.713 4.187 1.00 58.50 201 GLU A N 1
ATOM 1665 C CA . GLU A 1 201 ? -2.873 19.864 4.874 1.00 58.50 201 GLU A CA 1
ATOM 1666 C C . GLU A 1 201 ? -3.599 18.512 4.951 1.00 58.50 201 GLU A C 1
ATOM 1668 O O . GLU A 1 201 ? -3.540 17.710 4.017 1.00 58.50 201 GLU A O 1
ATOM 1673 N N . ALA A 1 202 ? -4.269 18.246 6.077 1.00 63.03 202 ALA A N 1
ATOM 1674 C CA . ALA A 1 202 ? -5.099 17.055 6.218 1.00 63.03 202 ALA A CA 1
ATOM 1675 C C . ALA A 1 202 ? -6.233 17.105 5.183 1.00 63.03 202 ALA A C 1
ATOM 1677 O O . ALA A 1 202 ? -6.996 18.070 5.156 1.00 63.03 202 ALA A O 1
ATOM 1678 N N . ARG A 1 203 ? -6.316 16.068 4.350 1.00 75.81 203 ARG A N 1
ATOM 1679 C CA . ARG A 1 203 ? -7.321 15.899 3.296 1.00 75.81 203 ARG A CA 1
ATOM 1680 C C . ARG A 1 203 ? -8.023 14.569 3.456 1.00 75.81 203 ARG A C 1
ATOM 1682 O O . ARG A 1 203 ? -7.431 13.638 4.013 1.00 75.81 203 ARG A O 1
ATOM 1689 N N . SER A 1 204 ? -9.260 14.499 2.980 1.00 86.19 204 SER A N 1
ATOM 1690 C CA . SER A 1 204 ? -9.990 13.234 2.985 1.00 86.19 204 SER A CA 1
ATOM 1691 C C . SER A 1 204 ? -9.460 12.272 1.924 1.00 86.19 204 SER A C 1
ATOM 1693 O O . SER A 1 204 ? -8.805 12.682 0.961 1.00 86.19 204 SER A O 1
ATOM 1695 N N . VAL A 1 205 ? -9.738 10.981 2.102 1.00 87.56 205 VAL A N 1
ATOM 1696 C CA . VAL A 1 205 ? -9.453 9.947 1.097 1.00 87.56 205 VAL A CA 1
ATOM 1697 C C . VAL A 1 205 ? -10.086 10.319 -0.250 1.00 87.56 205 VAL A C 1
ATOM 1699 O O . VAL A 1 205 ? -9.414 10.277 -1.278 1.00 87.56 205 VAL A O 1
ATOM 1702 N N . GLU A 1 206 ? -11.336 10.777 -0.242 1.00 89.38 206 GLU A N 1
ATOM 1703 C CA . GLU A 1 206 ? -12.067 11.209 -1.438 1.00 89.38 206 GLU A CA 1
ATOM 1704 C C . GLU A 1 206 ? -11.424 12.432 -2.096 1.00 89.38 206 GLU A C 1
ATOM 1706 O O . GLU A 1 206 ? -11.298 12.472 -3.317 1.00 89.38 206 GLU A O 1
ATOM 1711 N N . GLU A 1 207 ? -10.947 13.405 -1.313 1.00 87.44 207 GLU A N 1
ATOM 1712 C CA . GLU A 1 207 ? -10.246 14.572 -1.859 1.00 87.44 207 GLU A CA 1
ATOM 1713 C C . GLU A 1 207 ? -8.954 14.177 -2.590 1.00 87.44 207 GLU A C 1
ATOM 1715 O O . GLU A 1 207 ? -8.643 14.747 -3.639 1.00 87.44 207 GLU A O 1
ATOM 1720 N N . TYR A 1 208 ? -8.205 13.189 -2.080 1.00 86.69 208 TYR A N 1
ATOM 1721 C CA . TYR A 1 208 ? -7.041 12.653 -2.795 1.00 86.69 208 TYR A CA 1
ATOM 1722 C C . TYR A 1 208 ? -7.450 12.006 -4.120 1.00 86.69 208 TYR A C 1
ATOM 1724 O O . TYR A 1 208 ? -6.827 12.271 -5.151 1.00 86.69 208 TYR A O 1
ATOM 1732 N N . VAL A 1 209 ? -8.506 11.195 -4.124 1.00 89.25 209 VAL A N 1
ATOM 1733 C CA . VAL A 1 209 ? -8.999 10.531 -5.339 1.00 89.25 209 VAL A CA 1
ATOM 1734 C C . VAL A 1 209 ? -9.454 11.562 -6.372 1.00 89.25 209 VAL A C 1
ATOM 1736 O O . VAL A 1 209 ? -8.943 11.571 -7.494 1.00 89.25 209 VAL A O 1
ATOM 1739 N N . ASP A 1 210 ? -10.312 12.504 -5.983 1.00 88.94 210 ASP A N 1
ATOM 1740 C CA . ASP A 1 210 ? -10.821 13.555 -6.866 1.00 88.94 210 ASP A CA 1
ATOM 1741 C C . ASP A 1 210 ? -9.684 14.386 -7.476 1.00 88.94 210 ASP A C 1
ATOM 1743 O O . ASP A 1 210 ? -9.661 14.638 -8.687 1.00 88.94 210 ASP A O 1
ATOM 1747 N N . ASN A 1 211 ? -8.695 14.773 -6.664 1.00 85.56 211 ASN A N 1
ATOM 1748 C CA . ASN A 1 211 ? -7.531 15.505 -7.152 1.00 85.56 211 ASN A CA 1
ATOM 1749 C C . ASN A 1 211 ? -6.740 14.678 -8.169 1.00 85.56 211 ASN A C 1
ATOM 1751 O O . ASN A 1 211 ? -6.408 15.177 -9.246 1.00 85.56 211 ASN A O 1
ATOM 1755 N N . THR A 1 212 ? -6.446 13.412 -7.865 1.00 85.81 212 THR A N 1
ATOM 1756 C CA . THR A 1 212 ? -5.630 12.557 -8.744 1.00 85.81 212 THR A CA 1
ATOM 1757 C C . THR A 1 212 ? -6.284 12.284 -10.099 1.00 85.81 212 THR A C 1
ATOM 1759 O O . THR A 1 212 ? -5.582 12.279 -11.123 1.00 85.81 212 THR A O 1
ATOM 1762 N N . GLN A 1 213 ? -7.613 12.148 -10.137 1.00 85.44 213 GLN A N 1
ATOM 1763 C CA . GLN A 1 213 ? -8.393 11.993 -11.368 1.00 85.44 213 GLN A CA 1
ATOM 1764 C C . GLN A 1 213 ? -8.384 13.268 -12.222 1.00 85.44 213 GLN A C 1
ATOM 1766 O O . GLN A 1 213 ? -8.289 13.207 -13.451 1.00 85.44 213 GLN A O 1
ATOM 1771 N N . GLN A 1 214 ? -8.427 14.441 -11.587 1.00 83.69 214 GLN A N 1
ATOM 1772 C CA . GLN A 1 214 ? -8.466 15.731 -12.283 1.00 83.69 214 GLN A CA 1
ATOM 1773 C C . GLN A 1 214 ? -7.100 16.194 -12.807 1.00 83.69 214 GLN A C 1
ATOM 1775 O O . GLN A 1 214 ? -7.046 17.063 -13.682 1.00 83.69 214 GLN A O 1
ATOM 1780 N N . LEU A 1 215 ? -5.990 15.629 -12.316 1.00 80.69 215 LEU A N 1
ATOM 1781 C CA . LEU A 1 215 ? -4.644 16.008 -12.746 1.00 80.69 215 LEU A CA 1
ATOM 1782 C C . LEU A 1 215 ? -4.405 15.650 -14.227 1.00 80.69 215 LEU A C 1
ATOM 1784 O O . LEU A 1 215 ? -4.344 14.476 -14.592 1.00 80.69 215 LEU A O 1
ATOM 1788 N N . PRO A 1 216 ? -4.191 16.621 -15.130 1.00 75.25 216 PRO A N 1
ATOM 1789 C CA . PRO A 1 216 ? -3.842 16.291 -16.502 1.00 75.25 216 PRO A CA 1
ATOM 1790 C C . PRO A 1 216 ? -2.377 15.835 -16.544 1.00 75.25 216 PRO A C 1
ATOM 1792 O O . PRO A 1 216 ? -1.470 16.664 -16.461 1.00 75.25 216 PRO A O 1
ATOM 1795 N N . ILE A 1 217 ? -2.135 14.530 -16.707 1.00 73.75 217 ILE A N 1
ATOM 1796 C CA . ILE A 1 217 ? -0.787 13.964 -16.888 1.00 73.75 217 ILE A CA 1
ATOM 1797 C C . ILE A 1 217 ? -0.246 14.449 -18.244 1.00 73.75 217 ILE A C 1
ATOM 1799 O O . ILE A 1 217 ? -0.431 13.827 -19.287 1.00 73.75 217 ILE A O 1
ATOM 1803 N N . ARG A 1 218 ? 0.390 15.625 -18.248 1.00 66.12 218 ARG A N 1
ATOM 1804 C CA . ARG A 1 218 ? 1.045 16.232 -19.416 1.00 66.12 218 ARG A CA 1
ATOM 1805 C C . ARG A 1 218 ? 2.549 16.106 -19.261 1.00 66.12 218 ARG A C 1
ATOM 1807 O O . ARG A 1 218 ? 3.226 17.065 -18.901 1.00 66.12 218 ARG A O 1
ATOM 1814 N N . THR A 1 219 ? 3.059 14.901 -19.474 1.00 65.12 219 THR A N 1
ATOM 1815 C CA . THR A 1 219 ? 4.438 14.556 -19.111 1.00 65.12 219 THR A CA 1
ATOM 1816 C C . THR A 1 219 ? 5.203 13.999 -20.298 1.00 65.12 219 THR A C 1
ATOM 1818 O O . THR A 1 219 ? 4.643 13.744 -21.368 1.00 65.12 219 THR A O 1
ATOM 1821 N N . SER A 1 220 ? 6.521 13.880 -20.144 1.00 68.06 220 SER A N 1
ATOM 1822 C CA . SER A 1 220 ? 7.336 13.222 -21.158 1.00 68.06 220 SER A CA 1
ATOM 1823 C C . SER A 1 220 ? 6.974 11.734 -21.241 1.00 68.06 220 SER A C 1
ATOM 1825 O O . SER A 1 220 ? 6.569 11.122 -20.252 1.00 68.06 220 SER A O 1
ATOM 1827 N N . VAL A 1 221 ? 7.202 11.124 -22.409 1.00 68.12 221 VAL A N 1
ATOM 1828 C CA . VAL A 1 221 ? 7.018 9.673 -22.630 1.00 68.12 221 VAL A CA 1
ATOM 1829 C C . VAL A 1 221 ? 7.811 8.831 -21.613 1.00 68.12 221 VAL A C 1
ATOM 1831 O O . VAL A 1 221 ? 7.480 7.682 -21.360 1.00 68.12 221 VAL A O 1
ATOM 1834 N N . PHE A 1 222 ? 8.844 9.402 -20.986 1.00 66.75 222 PHE A N 1
ATOM 1835 C CA . PHE A 1 222 ? 9.704 8.701 -20.036 1.00 66.75 222 PHE A CA 1
ATOM 1836 C C . PHE A 1 222 ? 9.075 8.484 -18.654 1.00 66.75 222 PHE A C 1
ATOM 1838 O O . PHE A 1 222 ? 9.454 7.532 -17.981 1.00 66.75 222 PHE A O 1
ATOM 1845 N N . SER A 1 223 ? 8.156 9.346 -18.212 1.00 74.00 223 SER A N 1
ATOM 1846 C CA . SER A 1 223 ? 7.562 9.273 -16.864 1.00 74.00 223 SER A CA 1
ATOM 1847 C C . SER A 1 223 ? 6.049 9.075 -16.863 1.00 74.00 223 SER A C 1
ATOM 1849 O O . SER A 1 223 ? 5.458 8.981 -15.793 1.00 74.00 223 SER A O 1
ATOM 1851 N N . ARG A 1 224 ? 5.426 9.041 -18.043 1.00 81.56 224 ARG A N 1
ATOM 1852 C CA . ARG A 1 224 ? 3.980 8.895 -18.197 1.00 81.56 224 ARG A CA 1
ATOM 1853 C C . ARG A 1 224 ? 3.466 7.599 -17.570 1.00 81.56 224 ARG A C 1
ATOM 1855 O O . ARG A 1 224 ? 2.651 7.690 -16.667 1.00 81.56 224 ARG A O 1
ATOM 1862 N N . ASP A 1 225 ? 4.012 6.453 -17.967 1.00 78.62 225 ASP A N 1
ATOM 1863 C CA . ASP A 1 225 ? 3.547 5.138 -17.500 1.00 78.62 225 ASP A CA 1
ATOM 1864 C C . ASP A 1 225 ? 3.693 4.980 -15.980 1.00 78.62 225 ASP A C 1
ATOM 1866 O O . ASP A 1 225 ? 2.844 4.393 -15.329 1.00 78.62 225 ASP A O 1
ATOM 1870 N N . ILE A 1 226 ? 4.743 5.573 -15.393 1.00 80.00 226 ILE A N 1
ATOM 1871 C CA . ILE A 1 226 ? 4.930 5.587 -13.935 1.00 80.00 226 ILE A CA 1
ATOM 1872 C C . ILE A 1 226 ? 3.772 6.341 -13.277 1.00 80.00 226 ILE A C 1
ATOM 1874 O O . ILE A 1 226 ? 3.168 5.827 -12.353 1.00 80.00 226 ILE A O 1
ATOM 1878 N N . LEU A 1 227 ? 3.449 7.548 -13.750 1.00 83.94 227 LEU A N 1
ATOM 1879 C CA . LEU A 1 227 ? 2.364 8.353 -13.177 1.00 83.94 227 LEU A CA 1
ATOM 1880 C C . LEU A 1 227 ? 0.973 7.770 -13.456 1.00 83.94 227 LEU A C 1
ATOM 1882 O O . LEU A 1 227 ? 0.069 7.975 -12.653 1.00 83.94 227 LEU A O 1
ATOM 1886 N N . GLU A 1 228 ? 0.796 7.073 -14.579 1.00 84.56 228 GLU A N 1
ATOM 1887 C CA . GLU A 1 228 ? -0.418 6.299 -14.858 1.00 84.56 228 GLU A CA 1
ATOM 1888 C C . GLU A 1 228 ? -0.545 5.135 -13.868 1.00 84.56 228 GLU A C 1
ATOM 1890 O O . GLU A 1 228 ? -1.598 4.992 -13.261 1.00 84.56 228 GLU A O 1
ATOM 1895 N N . ALA A 1 229 ? 0.538 4.402 -13.584 1.00 82.00 229 ALA A N 1
ATOM 1896 C CA . ALA A 1 229 ? 0.540 3.362 -12.553 1.00 82.00 229 ALA A CA 1
ATOM 1897 C C . ALA A 1 229 ? 0.195 3.916 -11.160 1.00 82.00 229 ALA A C 1
ATOM 1899 O O . ALA A 1 229 ? -0.582 3.306 -10.433 1.00 82.00 229 ALA A O 1
ATOM 1900 N N . GLU A 1 230 ? 0.705 5.100 -10.798 1.00 85.06 230 GLU A N 1
ATOM 1901 C CA . GLU A 1 230 ? 0.324 5.757 -9.538 1.00 85.06 230 GLU A CA 1
ATOM 1902 C C . GLU A 1 230 ? -1.176 6.050 -9.462 1.00 85.06 230 GLU A C 1
ATOM 1904 O O . GLU A 1 230 ? -1.787 5.855 -8.415 1.00 85.06 230 GLU A O 1
ATOM 1909 N N . ARG A 1 231 ? -1.765 6.542 -10.558 1.00 87.62 231 ARG A N 1
ATOM 1910 C CA . ARG A 1 231 ? -3.200 6.827 -10.622 1.00 87.62 231 ARG A CA 1
ATOM 1911 C C . ARG A 1 231 ? -4.011 5.543 -10.515 1.00 87.62 231 ARG A C 1
ATOM 1913 O O . ARG A 1 231 ? -4.917 5.494 -9.694 1.00 87.62 231 ARG A O 1
ATOM 1920 N N . ASN A 1 232 ? -3.669 4.526 -11.301 1.00 86.94 232 ASN A N 1
ATOM 1921 C CA . ASN A 1 232 ? -4.393 3.258 -11.300 1.00 86.94 232 ASN A CA 1
ATOM 1922 C C . ASN A 1 232 ? -4.330 2.608 -9.910 1.00 86.94 232 ASN A C 1
ATOM 1924 O O . ASN A 1 232 ? -5.336 2.113 -9.420 1.00 86.94 232 ASN A O 1
ATOM 1928 N N . MET A 1 233 ? -3.192 2.711 -9.215 1.00 85.81 233 MET A N 1
ATOM 1929 C CA . MET A 1 233 ? -3.063 2.232 -7.838 1.00 85.81 233 MET A CA 1
ATOM 1930 C C . MET A 1 233 ? -3.964 2.995 -6.854 1.00 85.81 233 MET A C 1
ATOM 1932 O O . MET A 1 233 ? -4.529 2.384 -5.952 1.00 85.81 233 MET A O 1
ATOM 1936 N N . VAL A 1 234 ? -4.117 4.317 -7.013 1.00 88.69 234 VAL A N 1
ATOM 1937 C CA . VAL A 1 234 ? -5.072 5.109 -6.211 1.00 88.69 234 VAL A CA 1
ATOM 1938 C C . VAL A 1 234 ? -6.507 4.663 -6.479 1.00 88.69 234 VAL A C 1
ATOM 1940 O O . VAL A 1 234 ? -7.270 4.507 -5.532 1.00 88.69 234 VAL A O 1
ATOM 1943 N N . GLU A 1 235 ? -6.867 4.446 -7.743 1.00 89.81 235 GLU A N 1
ATOM 1944 C CA . GLU A 1 235 ? -8.211 4.012 -8.138 1.00 89.81 235 GLU A CA 1
ATOM 1945 C C . GLU A 1 235 ? -8.533 2.616 -7.583 1.00 89.81 235 GLU A C 1
ATOM 1947 O O . GLU A 1 235 ? -9.533 2.457 -6.887 1.00 89.81 235 GLU A O 1
ATOM 1952 N N . MET A 1 236 ? -7.641 1.638 -7.776 1.00 88.44 236 MET A N 1
ATOM 1953 C CA . MET A 1 236 ? -7.801 0.282 -7.233 1.00 88.44 236 MET A CA 1
ATOM 1954 C C . MET A 1 236 ? -7.887 0.281 -5.702 1.00 88.44 236 MET A C 1
ATOM 1956 O O . MET A 1 236 ? -8.751 -0.381 -5.130 1.00 88.44 236 MET A O 1
ATOM 1960 N N . ALA A 1 237 ? -7.017 1.039 -5.024 1.00 89.69 237 ALA A N 1
ATOM 1961 C CA . ALA A 1 237 ? -7.051 1.150 -3.568 1.00 89.69 237 ALA A CA 1
ATOM 1962 C C . ALA A 1 237 ? -8.338 1.825 -3.074 1.00 89.69 237 ALA A C 1
ATOM 1964 O O . ALA A 1 237 ? -8.849 1.461 -2.021 1.00 89.69 237 ALA A O 1
ATOM 1965 N N . TYR A 1 238 ? -8.887 2.787 -3.819 1.00 93.38 238 TYR A N 1
ATOM 1966 C CA . TYR A 1 238 ? -10.149 3.426 -3.455 1.00 93.38 238 TYR A CA 1
ATOM 1967 C C . TYR A 1 238 ? -11.346 2.486 -3.595 1.00 93.38 238 TYR A C 1
ATOM 1969 O O . TYR A 1 238 ? -12.197 2.449 -2.706 1.00 93.38 238 TYR A O 1
ATOM 1977 N N . ASP A 1 239 ? -11.390 1.676 -4.652 1.00 93.12 239 ASP A N 1
ATOM 1978 C CA . ASP A 1 239 ? -12.433 0.662 -4.805 1.00 93.12 239 ASP A CA 1
ATOM 1979 C C . ASP A 1 239 ? -12.401 -0.350 -3.644 1.00 93.12 239 ASP A C 1
ATOM 1981 O O . ASP A 1 239 ? -13.444 -0.649 -3.058 1.00 93.12 239 ASP A O 1
ATOM 1985 N N . GLN A 1 240 ? -11.206 -0.805 -3.246 1.00 91.94 240 GLN A N 1
ATOM 1986 C CA . GLN A 1 240 ? -11.018 -1.675 -2.075 1.00 91.94 240 GLN A CA 1
ATOM 1987 C C . GLN A 1 240 ? -11.402 -0.976 -0.766 1.00 91.94 240 GLN A C 1
ATOM 1989 O O . GLN A 1 240 ? -12.149 -1.529 0.041 1.00 91.94 240 GLN A O 1
ATOM 1994 N N . TYR A 1 241 ? -10.995 0.282 -0.593 1.00 94.19 241 TYR A N 1
ATOM 1995 C CA . TYR A 1 241 ? -11.340 1.092 0.573 1.00 94.19 241 TYR A CA 1
ATOM 1996 C C . TYR A 1 241 ? -12.855 1.171 0.795 1.00 94.19 241 TYR A C 1
ATOM 1998 O O . TYR A 1 241 ? -13.325 1.040 1.930 1.00 94.19 241 TYR A O 1
ATOM 2006 N N . LEU A 1 242 ? -13.636 1.363 -0.274 1.00 95.50 242 LEU A N 1
ATOM 2007 C CA . LEU A 1 242 ? -15.097 1.408 -0.193 1.00 95.50 242 LEU A CA 1
ATOM 2008 C C . LEU A 1 242 ? -15.690 0.066 0.259 1.00 95.50 242 LEU A C 1
ATOM 2010 O O . LEU A 1 242 ? -16.630 0.054 1.060 1.00 95.50 242 LEU A O 1
ATOM 2014 N N . ILE A 1 243 ? -15.135 -1.051 -0.221 1.00 95.56 243 ILE A N 1
ATOM 2015 C CA . ILE A 1 243 ? -15.552 -2.406 0.167 1.00 95.56 243 ILE A CA 1
ATOM 2016 C C . ILE A 1 243 ? -15.233 -2.644 1.646 1.00 95.56 243 ILE A C 1
ATOM 2018 O O . ILE A 1 243 ? -16.147 -2.895 2.434 1.00 95.56 243 ILE A O 1
ATOM 2022 N N . HIS A 1 244 ? -13.974 -2.470 2.052 1.00 94.88 244 HIS A N 1
ATOM 2023 C CA . HIS A 1 244 ? -13.517 -2.751 3.415 1.00 94.88 244 HIS A CA 1
ATOM 2024 C C . HIS A 1 244 ? -14.149 -1.827 4.461 1.00 94.88 244 HIS A C 1
ATOM 2026 O O . HIS A 1 244 ? -14.481 -2.259 5.567 1.00 94.88 244 HIS A O 1
ATOM 2032 N N . THR A 1 245 ? -14.425 -0.570 4.103 1.00 94.38 245 THR A N 1
ATOM 2033 C CA . THR A 1 245 ? -15.211 0.337 4.954 1.00 94.38 245 THR A CA 1
ATOM 2034 C C . THR A 1 245 ? -16.650 -0.167 5.120 1.00 94.38 245 THR A C 1
ATOM 2036 O O . THR A 1 245 ? -17.195 -0.129 6.226 1.00 94.38 245 THR A O 1
ATOM 2039 N N . GLY A 1 246 ? -17.268 -0.688 4.053 1.00 93.69 246 GLY A N 1
ATOM 2040 C CA . GLY A 1 246 ? -18.594 -1.314 4.103 1.00 93.69 246 GLY A CA 1
ATOM 2041 C C . GLY A 1 246 ? -18.640 -2.581 4.967 1.00 93.69 246 GLY A C 1
ATOM 2042 O O . GLY A 1 246 ? -19.631 -2.819 5.662 1.00 93.69 246 GLY A O 1
ATOM 2043 N N . GLU A 1 247 ? -17.553 -3.352 4.974 1.00 94.62 247 GLU A N 1
ATOM 2044 C CA . GLU A 1 247 ? -17.363 -4.550 5.805 1.00 94.62 247 GLU A CA 1
ATOM 2045 C C . GLU A 1 247 ? -16.977 -4.234 7.255 1.00 94.62 247 GLU A C 1
ATOM 2047 O O . GLU A 1 247 ? -17.048 -5.109 8.119 1.00 94.62 247 GLU A O 1
ATOM 2052 N N . LYS A 1 248 ? -16.654 -2.968 7.546 1.00 92.75 248 LYS A N 1
ATOM 2053 C CA . LYS A 1 248 ? -16.140 -2.493 8.837 1.00 92.75 248 LYS A CA 1
ATOM 2054 C C . LYS A 1 248 ? -14.783 -3.107 9.212 1.00 92.75 248 LYS A C 1
ATOM 2056 O O . LYS A 1 248 ? -14.473 -3.227 10.398 1.00 92.75 248 LYS A O 1
ATOM 2061 N N . ASP A 1 249 ? -13.961 -3.430 8.216 1.00 93.38 249 ASP A N 1
ATOM 2062 C CA . ASP A 1 249 ? -12.584 -3.889 8.403 1.00 93.38 249 ASP A CA 1
ATOM 2063 C C . ASP A 1 249 ? -11.635 -2.686 8.514 1.00 93.38 249 ASP A C 1
ATOM 2065 O O . ASP A 1 249 ? -11.245 -2.058 7.528 1.00 93.38 249 ASP A O 1
ATOM 2069 N N . ILE A 1 250 ? -11.273 -2.343 9.750 1.00 91.94 250 ILE A N 1
ATOM 2070 C CA . ILE A 1 250 ? -10.407 -1.195 10.047 1.00 91.94 250 ILE A CA 1
ATOM 2071 C C . ILE A 1 250 ? -8.967 -1.390 9.557 1.00 91.94 250 ILE A C 1
ATOM 2073 O O . ILE A 1 250 ? -8.273 -0.405 9.300 1.00 91.94 250 ILE A O 1
ATOM 2077 N N . VAL A 1 251 ? -8.494 -2.637 9.469 1.00 91.19 251 VAL A N 1
ATOM 2078 C CA . VAL A 1 251 ? -7.107 -2.942 9.115 1.00 91.19 251 VAL A CA 1
ATOM 2079 C C . VAL A 1 251 ? -6.932 -2.745 7.621 1.00 91.19 251 VAL A C 1
ATOM 2081 O O . VAL A 1 251 ? -6.082 -1.952 7.207 1.00 91.19 251 VAL A O 1
ATOM 2084 N N . ARG A 1 252 ? -7.779 -3.404 6.825 1.00 92.00 252 ARG A N 1
ATOM 2085 C CA . ARG A 1 252 ? -7.724 -3.323 5.364 1.00 92.00 252 ARG A CA 1
ATOM 2086 C C . ARG A 1 252 ? -8.038 -1.916 4.875 1.00 92.00 252 ARG A C 1
ATOM 2088 O O . ARG A 1 252 ? -7.211 -1.321 4.188 1.00 92.00 252 ARG A O 1
ATOM 2095 N N . ALA A 1 253 ? -9.125 -1.312 5.368 1.00 92.75 253 ALA A N 1
ATOM 2096 C CA . ALA A 1 253 ? -9.463 0.072 5.033 1.00 92.75 253 ALA A CA 1
ATOM 2097 C C . ALA A 1 253 ? -8.359 1.062 5.453 1.00 92.75 253 ALA A C 1
ATOM 2099 O O . ALA A 1 253 ? -8.116 2.056 4.770 1.00 92.75 253 ALA A O 1
ATOM 2100 N N . GLY A 1 254 ? -7.665 0.792 6.565 1.00 90.44 254 GLY A N 1
ATOM 2101 C CA . GLY A 1 254 ? -6.511 1.569 7.008 1.00 90.44 254 GLY A CA 1
ATOM 2102 C C . GLY A 1 254 ? -5.329 1.501 6.039 1.00 90.44 254 GLY A C 1
ATOM 2103 O O . GLY A 1 254 ? -4.716 2.532 5.749 1.00 90.44 254 GLY A O 1
ATOM 2104 N N . ILE A 1 255 ? -5.012 0.304 5.538 1.00 89.81 255 ILE A N 1
ATOM 2105 C CA . ILE A 1 255 ? -3.960 0.085 4.536 1.00 89.81 255 ILE A CA 1
ATOM 2106 C C . ILE A 1 255 ? -4.334 0.786 3.223 1.00 89.81 255 ILE A C 1
ATOM 2108 O O . ILE A 1 255 ? -3.523 1.560 2.707 1.00 89.81 255 ILE A O 1
ATOM 2112 N N . ASP A 1 256 ? -5.566 0.604 2.743 1.00 91.50 256 ASP A N 1
ATOM 2113 C CA . ASP A 1 256 ? -6.062 1.207 1.499 1.00 91.50 256 ASP A CA 1
ATOM 2114 C C . ASP A 1 256 ? -6.002 2.740 1.550 1.00 91.50 256 ASP A C 1
ATOM 2116 O O . ASP A 1 256 ? -5.425 3.386 0.672 1.00 91.50 256 ASP A O 1
ATOM 2120 N N . ALA A 1 257 ? -6.518 3.338 2.630 1.00 90.38 257 ALA A N 1
ATOM 2121 C CA . ALA A 1 257 ? -6.490 4.784 2.835 1.00 90.38 257 ALA A CA 1
ATOM 2122 C C . ALA A 1 257 ? -5.058 5.340 2.872 1.00 90.38 257 ALA A C 1
ATOM 2124 O O . ALA A 1 257 ? -4.790 6.420 2.336 1.00 90.38 257 ALA A O 1
ATOM 2125 N N . TRP A 1 258 ? -4.115 4.604 3.471 1.00 88.00 258 TRP A N 1
ATOM 2126 C CA . TRP A 1 258 ? -2.711 5.008 3.487 1.00 88.00 258 TRP A CA 1
ATOM 2127 C C . TRP A 1 258 ? -2.100 4.973 2.084 1.00 88.00 258 TRP A C 1
ATOM 2129 O O . TRP A 1 258 ? -1.381 5.903 1.713 1.00 88.00 258 TRP A O 1
ATOM 2139 N N . ILE A 1 259 ? -2.403 3.942 1.289 1.00 87.44 259 ILE A N 1
ATOM 2140 C CA . ILE A 1 259 ? -1.955 3.842 -0.106 1.00 87.44 259 ILE A CA 1
ATOM 2141 C C . ILE A 1 259 ? -2.492 5.030 -0.906 1.00 87.44 259 ILE A C 1
ATOM 2143 O O . ILE A 1 259 ? -1.700 5.733 -1.537 1.00 87.44 259 ILE A O 1
ATOM 2147 N N . ILE A 1 260 ? -3.792 5.323 -0.814 1.00 89.69 260 ILE A N 1
ATOM 2148 C CA . ILE A 1 260 ? -4.427 6.463 -1.495 1.00 89.69 260 ILE A CA 1
ATOM 2149 C C . ILE A 1 260 ? -3.730 7.773 -1.122 1.00 89.69 260 ILE A C 1
ATOM 2151 O O . ILE A 1 260 ? -3.313 8.528 -2.002 1.00 89.69 260 ILE A O 1
ATOM 2155 N N . GLN A 1 261 ? -3.526 8.022 0.173 1.00 85.62 261 GLN A N 1
ATOM 2156 C CA . GLN A 1 261 ? -2.850 9.224 0.654 1.00 85.62 261 GLN A CA 1
ATOM 2157 C C . GLN A 1 261 ? -1.413 9.319 0.129 1.00 85.62 261 GLN A C 1
ATOM 2159 O O . GLN A 1 261 ? -0.988 10.357 -0.385 1.00 85.62 261 GLN A O 1
ATOM 2164 N N . PHE A 1 262 ? -0.631 8.250 0.271 1.00 84.00 262 PHE A N 1
ATOM 2165 C CA . PHE A 1 262 ? 0.778 8.254 -0.097 1.00 84.00 262 PHE A CA 1
ATOM 2166 C C . PHE A 1 262 ? 0.961 8.476 -1.602 1.00 84.00 262 PHE A C 1
ATOM 2168 O O . PHE A 1 262 ? 1.765 9.313 -2.021 1.00 84.00 262 PHE A O 1
ATOM 2175 N N . ARG A 1 263 ? 0.171 7.779 -2.418 1.00 84.94 263 ARG A N 1
ATOM 2176 C CA . ARG A 1 263 ? 0.204 7.865 -3.882 1.00 84.94 263 ARG A CA 1
ATOM 2177 C C . ARG A 1 263 ? -0.356 9.189 -4.387 1.00 84.94 263 ARG A C 1
ATOM 2179 O O . ARG A 1 263 ? 0.290 9.858 -5.197 1.00 84.94 263 ARG A O 1
ATOM 2186 N N . GLY A 1 264 ? -1.485 9.625 -3.833 1.00 85.94 264 GLY A N 1
ATOM 2187 C CA . GLY A 1 264 ? -2.089 10.920 -4.128 1.00 85.94 264 GLY A CA 1
ATOM 2188 C C . GLY A 1 264 ? -1.144 12.078 -3.819 1.00 85.94 264 GLY A C 1
ATOM 2189 O O . GLY A 1 264 ? -0.911 12.930 -4.676 1.00 85.94 264 GLY A O 1
ATOM 2190 N N . SER A 1 265 ? -0.486 12.056 -2.655 1.00 83.38 265 SER A N 1
ATOM 2191 C CA . SER A 1 265 ? 0.496 13.084 -2.280 1.00 83.38 265 SER A CA 1
ATOM 2192 C C . SER A 1 265 ? 1.693 13.154 -3.238 1.00 83.38 265 SER A C 1
ATOM 2194 O O . SER A 1 265 ? 2.217 14.241 -3.509 1.00 83.38 265 SER A O 1
ATOM 2196 N N . LEU A 1 266 ? 2.120 12.020 -3.806 1.00 82.00 266 LEU A N 1
ATOM 2197 C CA . LEU A 1 266 ? 3.174 12.008 -4.815 1.00 82.00 266 LEU A CA 1
ATOM 2198 C C . LEU A 1 266 ? 2.696 12.631 -6.126 1.00 82.00 266 LEU A C 1
ATOM 2200 O O . LEU A 1 266 ? 3.425 13.434 -6.708 1.00 82.00 266 LEU A O 1
ATOM 2204 N N . LEU A 1 267 ? 1.503 12.267 -6.599 1.00 85.50 267 LEU A N 1
ATOM 2205 C CA . LEU A 1 267 ? 0.926 12.825 -7.821 1.00 85.50 267 LEU A CA 1
ATOM 2206 C C . LEU A 1 267 ? 0.759 14.344 -7.713 1.00 85.50 267 LEU A C 1
ATOM 2208 O O . LEU A 1 267 ? 1.135 15.073 -8.634 1.00 85.50 267 LEU A O 1
ATOM 2212 N N . GLU A 1 268 ? 0.294 14.829 -6.564 1.00 84.81 268 GLU A N 1
ATOM 2213 C CA . GLU A 1 268 ? 0.226 16.259 -6.263 1.00 84.81 268 GLU A CA 1
ATOM 2214 C C . GLU A 1 268 ? 1.615 16.904 -6.263 1.00 84.81 268 GLU A C 1
ATOM 2216 O O . GLU A 1 268 ? 1.847 17.881 -6.974 1.00 84.81 268 GLU A O 1
ATOM 2221 N N . SER A 1 269 ? 2.582 16.312 -5.559 1.00 85.31 269 SER A N 1
ATOM 2222 C CA . SER A 1 269 ? 3.957 16.824 -5.525 1.00 85.31 269 SER A CA 1
ATOM 2223 C C . SER A 1 269 ? 4.604 16.844 -6.913 1.00 85.31 269 SER A C 1
ATOM 2225 O O . SER A 1 269 ? 5.335 17.773 -7.254 1.00 85.31 269 SER A O 1
ATOM 2227 N N . ALA A 1 270 ? 4.335 15.839 -7.749 1.00 85.38 270 ALA A N 1
ATOM 2228 C CA . ALA A 1 270 ? 4.783 15.808 -9.134 1.00 85.38 270 ALA A CA 1
ATOM 2229 C C . ALA A 1 270 ? 4.122 16.930 -9.946 1.00 85.38 270 ALA A C 1
ATOM 2231 O O . ALA A 1 270 ? 4.819 17.617 -10.695 1.00 85.38 270 ALA A O 1
ATOM 2232 N N . SER A 1 271 ? 2.823 17.169 -9.753 1.00 85.62 271 SER A N 1
ATOM 2233 C CA . SER A 1 271 ? 2.084 18.271 -10.377 1.00 85.62 271 SER A CA 1
ATOM 2234 C C . SER A 1 271 ? 2.661 19.641 -10.002 1.00 85.62 271 SER A C 1
ATOM 2236 O O . SER A 1 271 ? 2.951 20.449 -10.885 1.00 85.62 271 SER A O 1
ATOM 2238 N N . GLU A 1 272 ? 2.965 19.881 -8.721 1.00 87.00 272 GLU A N 1
ATOM 2239 C CA . GLU A 1 272 ? 3.613 21.116 -8.249 1.00 87.00 272 GLU A CA 1
ATOM 2240 C C . GLU A 1 272 ? 4.988 21.358 -8.889 1.00 87.00 272 GLU A C 1
ATOM 2242 O O . GLU A 1 272 ? 5.435 22.498 -9.046 1.00 87.00 272 GLU A O 1
ATOM 2247 N N . LYS A 1 273 ? 5.686 20.282 -9.269 1.00 87.00 273 LYS A N 1
ATOM 2248 C CA . LYS A 1 273 ? 6.955 20.339 -10.007 1.00 87.00 273 LYS A CA 1
ATOM 2249 C C . LYS A 1 273 ? 6.766 20.339 -11.524 1.00 87.00 273 LYS A C 1
ATOM 2251 O O . LYS A 1 273 ? 7.739 20.120 -12.241 1.00 87.00 273 LYS A O 1
ATOM 2256 N N . ASN A 1 274 ? 5.555 20.601 -12.021 1.00 86.06 274 ASN A N 1
ATOM 2257 C CA . ASN A 1 274 ? 5.192 20.539 -13.441 1.00 86.06 274 ASN A CA 1
ATOM 2258 C C . ASN A 1 274 ? 5.601 19.210 -14.096 1.00 86.06 274 ASN A C 1
ATOM 2260 O O . ASN A 1 274 ? 6.052 19.182 -15.240 1.00 86.06 274 ASN A O 1
ATOM 2264 N N . PHE A 1 275 ? 5.481 18.120 -13.340 1.00 85.75 275 PHE A N 1
ATOM 2265 C CA . PHE A 1 275 ? 5.852 16.769 -13.738 1.00 85.75 275 PHE A CA 1
ATOM 2266 C C . PHE A 1 275 ? 7.296 16.634 -14.242 1.00 85.75 275 PHE A C 1
ATOM 2268 O O . PHE A 1 275 ? 7.568 15.930 -15.219 1.00 85.75 275 PHE A O 1
ATOM 2275 N N . ASP A 1 276 ? 8.238 17.304 -13.572 1.00 86.50 276 ASP A N 1
ATOM 2276 C CA . ASP A 1 276 ? 9.661 17.178 -13.874 1.00 86.50 276 ASP A CA 1
ATOM 2277 C C . ASP A 1 276 ? 10.109 15.704 -13.842 1.00 86.50 276 ASP A C 1
ATOM 2279 O O . ASP A 1 276 ? 10.069 15.025 -12.814 1.00 86.50 276 ASP A O 1
ATOM 2283 N N . THR A 1 277 ? 10.557 15.197 -14.992 1.00 83.06 277 THR A N 1
ATOM 2284 C CA . THR A 1 277 ? 10.940 13.788 -15.149 1.00 83.06 277 THR A CA 1
ATOM 2285 C C . THR A 1 277 ? 12.091 13.403 -14.216 1.00 83.06 277 THR A C 1
ATOM 2287 O O . THR A 1 277 ? 12.106 12.292 -13.691 1.00 83.06 277 THR A O 1
ATOM 2290 N N . MET A 1 278 ? 13.041 14.304 -13.945 1.00 83.31 278 MET A N 1
ATOM 2291 C CA . MET A 1 278 ? 14.157 13.997 -13.043 1.00 83.31 278 MET A CA 1
ATOM 2292 C C . MET A 1 278 ? 13.708 13.906 -11.585 1.00 83.31 278 MET A C 1
ATOM 2294 O O . MET A 1 278 ? 14.220 13.064 -10.848 1.00 83.31 278 MET A O 1
ATOM 2298 N N . TYR A 1 279 ? 12.751 14.732 -11.170 1.00 85.88 279 TYR A N 1
ATOM 2299 C CA . TYR A 1 279 ? 12.097 14.634 -9.873 1.00 85.88 279 TYR A CA 1
ATOM 2300 C C . TYR A 1 279 ? 11.378 13.289 -9.721 1.00 85.88 279 TYR A C 1
ATOM 2302 O O . TYR A 1 279 ? 11.668 12.575 -8.763 1.00 85.88 279 TYR A O 1
ATOM 2310 N N . ILE A 1 280 ? 10.539 12.904 -10.691 1.00 83.56 280 ILE A N 1
ATOM 2311 C CA . ILE A 1 280 ? 9.769 11.645 -10.666 1.00 83.56 280 ILE A CA 1
ATOM 2312 C C . ILE A 1 280 ? 10.700 10.428 -10.592 1.00 83.56 280 ILE A C 1
ATOM 2314 O O . ILE A 1 280 ? 10.543 9.549 -9.748 1.00 83.56 280 ILE A O 1
ATOM 2318 N N . LEU A 1 281 ? 11.733 10.386 -11.437 1.00 82.06 281 LEU A N 1
ATOM 2319 C CA . LEU A 1 281 ? 12.662 9.256 -11.446 1.00 82.06 281 LEU A CA 1
ATOM 2320 C C . LEU A 1 281 ? 13.515 9.202 -10.163 1.00 82.06 281 LEU A C 1
ATOM 2322 O O . LEU A 1 281 ? 13.861 8.118 -9.695 1.00 82.06 281 LEU A O 1
ATOM 2326 N N . ARG A 1 282 ? 13.840 10.349 -9.546 1.00 81.19 282 ARG A N 1
ATOM 2327 C CA . ARG A 1 282 ? 14.566 10.391 -8.261 1.00 81.19 282 ARG A CA 1
ATOM 2328 C C . ARG A 1 282 ? 13.696 9.989 -7.077 1.00 81.19 282 ARG A C 1
ATOM 2330 O O . ARG A 1 282 ? 14.177 9.234 -6.233 1.00 81.19 282 ARG A O 1
ATOM 2337 N N . SER A 1 283 ? 12.454 10.468 -6.999 1.00 78.44 283 SER A N 1
ATOM 2338 C CA . SER A 1 283 ? 11.527 10.117 -5.913 1.00 78.44 283 SER A CA 1
ATOM 2339 C C . SER A 1 283 ? 11.233 8.614 -5.893 1.00 78.44 283 SER A C 1
ATOM 2341 O O . SER A 1 283 ? 11.077 8.025 -4.824 1.00 78.44 283 SER A O 1
ATOM 2343 N N . ARG A 1 284 ? 11.274 7.974 -7.065 1.00 74.00 284 ARG A N 1
ATOM 2344 C CA . ARG A 1 284 ? 11.100 6.529 -7.254 1.00 74.00 284 ARG A CA 1
ATOM 2345 C C . ARG A 1 284 ? 12.390 5.712 -7.167 1.00 74.00 284 ARG A C 1
ATOM 2347 O O . ARG A 1 284 ? 12.355 4.503 -7.362 1.00 74.00 284 ARG A O 1
ATOM 2354 N N . LYS A 1 285 ? 13.532 6.347 -6.865 1.00 75.69 285 LYS A N 1
ATOM 2355 C CA . LYS A 1 285 ? 14.859 5.700 -6.847 1.00 75.69 285 LYS A CA 1
ATOM 2356 C C . LYS A 1 285 ? 15.102 4.858 -8.107 1.00 75.69 285 LYS A C 1
ATOM 2358 O O . LYS A 1 285 ? 15.656 3.763 -8.013 1.00 75.69 285 LYS A O 1
ATOM 2363 N N . PHE A 1 286 ? 14.692 5.379 -9.268 1.00 78.56 286 PHE A N 1
ATOM 2364 C CA . PHE A 1 286 ? 14.863 4.713 -10.555 1.00 78.56 286 PHE A CA 1
ATOM 2365 C C . PHE A 1 286 ? 16.307 4.196 -10.672 1.00 78.56 286 PHE A C 1
ATOM 2367 O O . PHE A 1 286 ? 17.239 4.939 -10.324 1.00 78.56 286 PHE A O 1
ATOM 2374 N N . PRO A 1 287 ? 16.529 2.955 -11.140 1.00 79.19 287 PRO A N 1
ATOM 2375 C CA . PRO A 1 287 ? 17.833 2.290 -11.146 1.00 79.19 287 PRO A CA 1
ATOM 2376 C C . PRO A 1 287 ? 18.774 2.852 -12.230 1.00 79.19 287 PRO A C 1
ATOM 2378 O O . PRO A 1 287 ? 19.368 2.122 -13.019 1.00 79.19 287 PRO A O 1
ATOM 2381 N N . PHE A 1 288 ? 18.975 4.175 -12.253 1.00 81.19 288 PHE A N 1
ATOM 2382 C CA . PHE A 1 288 ? 19.821 4.889 -13.211 1.00 81.19 288 PHE A CA 1
ATOM 2383 C C . PHE A 1 288 ? 21.218 4.294 -13.309 1.00 81.19 288 PHE A C 1
ATOM 2385 O O . PHE A 1 288 ? 21.781 4.220 -14.395 1.00 81.19 288 PHE A O 1
ATOM 2392 N N . LYS A 1 289 ? 21.781 3.866 -12.176 1.00 84.62 289 LYS A N 1
ATOM 2393 C CA . LYS A 1 289 ? 23.095 3.226 -12.142 1.00 84.62 289 LYS A CA 1
ATOM 2394 C C . LYS A 1 289 ? 23.115 1.963 -13.003 1.00 84.62 289 LYS A C 1
ATOM 2396 O O . LYS A 1 289 ? 24.047 1.792 -13.784 1.00 84.62 289 LYS A O 1
ATOM 2401 N N . ASP A 1 290 ? 22.100 1.117 -12.882 1.00 83.62 290 ASP A N 1
ATOM 2402 C CA . ASP A 1 290 ? 22.029 -0.147 -13.609 1.00 83.62 290 ASP A CA 1
ATOM 2403 C C . ASP A 1 290 ? 21.757 0.101 -15.093 1.00 83.62 290 ASP A C 1
ATOM 2405 O O . ASP A 1 290 ? 22.444 -0.472 -15.933 1.00 83.62 290 ASP A O 1
ATOM 2409 N N . LEU A 1 291 ? 20.872 1.048 -15.424 1.00 87.38 291 LEU A N 1
ATOM 2410 C CA . LEU A 1 291 ? 20.650 1.469 -16.809 1.00 87.38 291 LEU A CA 1
ATOM 2411 C C . LEU A 1 291 ? 21.931 2.022 -17.461 1.00 87.38 291 LEU A C 1
ATOM 2413 O O . LEU A 1 291 ? 22.242 1.685 -18.602 1.00 87.38 291 LEU A O 1
ATOM 2417 N N . ILE A 1 292 ? 22.705 2.847 -16.746 1.00 88.81 292 ILE A N 1
ATOM 2418 C CA . ILE A 1 292 ? 23.987 3.378 -17.240 1.00 88.81 292 ILE A CA 1
ATOM 2419 C C . ILE A 1 292 ? 24.980 2.239 -17.483 1.00 88.81 292 ILE A C 1
ATOM 2421 O O . ILE A 1 292 ? 25.663 2.237 -18.509 1.00 88.81 292 ILE A O 1
ATOM 2425 N N . ILE A 1 293 ? 25.063 1.273 -16.563 1.00 90.25 293 ILE A N 1
ATOM 2426 C CA . ILE A 1 293 ? 25.930 0.099 -16.709 1.00 90.25 293 ILE A CA 1
ATOM 2427 C C . ILE A 1 293 ? 25.522 -0.704 -17.948 1.00 90.25 293 ILE A C 1
ATOM 2429 O O . ILE A 1 293 ? 26.382 -1.022 -18.769 1.00 90.25 293 ILE A O 1
ATOM 2433 N N . ASP A 1 294 ? 24.228 -0.959 -18.131 1.00 91.19 294 ASP A N 1
ATOM 2434 C CA . ASP A 1 294 ? 23.699 -1.719 -19.265 1.00 91.19 294 ASP A CA 1
ATOM 2435 C C . ASP A 1 294 ? 24.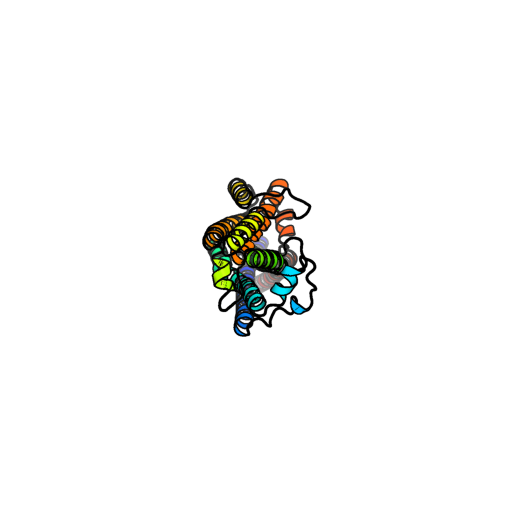022 -1.028 -20.597 1.00 91.19 294 ASP A C 1
ATOM 2437 O O . ASP A 1 294 ? 24.575 -1.650 -21.507 1.00 91.19 294 ASP A O 1
ATOM 2441 N N . VAL A 1 295 ? 23.786 0.286 -20.695 1.00 92.56 295 VAL A N 1
ATOM 2442 C CA . VAL A 1 295 ? 24.123 1.084 -21.887 1.00 92.56 295 VAL A CA 1
ATOM 2443 C C . VAL A 1 295 ? 25.629 1.060 -22.174 1.00 92.56 295 VAL A C 1
ATOM 2445 O O . VAL A 1 295 ? 26.035 0.916 -23.334 1.00 92.56 295 VAL A O 1
ATOM 2448 N N . CYS A 1 296 ? 26.476 1.157 -21.143 1.00 94.00 296 CYS A N 1
ATOM 2449 C CA . CYS A 1 296 ? 27.930 1.054 -21.295 1.00 94.00 296 CYS A CA 1
ATOM 2450 C C . CYS A 1 296 ? 28.342 -0.317 -21.846 1.00 94.00 296 CYS A C 1
ATOM 2452 O O . CYS A 1 296 ? 29.115 -0.384 -22.805 1.00 94.00 296 CYS A O 1
ATOM 2454 N N . ILE A 1 297 ? 27.809 -1.401 -21.274 1.00 94.06 297 ILE A N 1
ATOM 2455 C CA . ILE A 1 297 ? 28.092 -2.777 -21.698 1.00 94.06 297 ILE A CA 1
ATOM 2456 C C . ILE A 1 297 ? 27.682 -2.965 -23.161 1.00 94.06 297 ILE A C 1
ATOM 2458 O O . ILE A 1 297 ? 28.514 -3.358 -23.981 1.00 94.06 297 ILE A O 1
ATOM 2462 N N . ILE A 1 298 ? 26.443 -2.609 -23.516 1.00 95.81 298 ILE A N 1
ATOM 2463 C CA . ILE A 1 298 ? 25.919 -2.730 -24.883 1.00 95.81 298 ILE A CA 1
ATOM 2464 C C . ILE A 1 298 ? 26.801 -1.963 -25.872 1.00 95.81 298 ILE A C 1
ATOM 2466 O O . ILE A 1 298 ? 27.160 -2.490 -26.928 1.00 95.81 298 ILE A O 1
ATOM 2470 N N . THR A 1 299 ? 27.207 -0.741 -25.523 1.00 94.75 299 THR A N 1
ATOM 2471 C CA . THR A 1 299 ? 28.047 0.097 -26.387 1.00 94.75 299 THR A CA 1
ATOM 2472 C C . THR A 1 299 ? 29.430 -0.520 -26.598 1.00 94.75 299 THR A C 1
ATOM 2474 O O . THR A 1 299 ? 29.872 -0.657 -27.741 1.00 94.75 299 THR A O 1
ATOM 2477 N N . ILE A 1 300 ? 30.107 -0.945 -25.524 1.00 95.50 300 ILE A N 1
ATOM 2478 C CA . ILE A 1 300 ? 31.448 -1.551 -25.595 1.00 95.50 300 ILE A CA 1
ATOM 2479 C C . ILE A 1 300 ? 31.421 -2.836 -26.431 1.00 95.50 300 ILE A C 1
ATOM 2481 O O . ILE A 1 300 ? 32.281 -3.027 -27.300 1.00 95.50 300 ILE A O 1
ATOM 2485 N N . PHE A 1 301 ? 30.422 -3.696 -26.217 1.00 94.88 301 PHE A N 1
ATOM 2486 C CA . PHE A 1 301 ? 30.250 -4.918 -27.004 1.00 94.88 301 PHE A CA 1
ATOM 2487 C C . PHE A 1 301 ? 29.970 -4.612 -28.475 1.00 94.88 301 PHE A C 1
ATOM 2489 O O . PHE A 1 301 ? 30.604 -5.205 -29.349 1.00 94.88 301 PHE A O 1
ATOM 2496 N N . SER A 1 302 ? 29.097 -3.644 -28.760 1.00 96.00 302 SER A N 1
ATOM 2497 C CA . SER A 1 302 ? 28.743 -3.252 -30.130 1.00 96.00 302 SER A CA 1
ATOM 2498 C C . SER A 1 302 ? 29.947 -2.711 -30.899 1.00 96.00 302 SER A C 1
ATOM 2500 O O . SER A 1 302 ? 30.177 -3.108 -32.044 1.00 96.00 302 SER A O 1
ATOM 2502 N N . VAL A 1 303 ? 30.772 -1.864 -30.270 1.00 95.12 303 VAL A N 1
ATOM 2503 C CA . VAL A 1 303 ? 32.030 -1.381 -30.866 1.00 95.12 303 VAL A CA 1
ATOM 2504 C C . VAL A 1 303 ? 32.982 -2.550 -31.125 1.00 95.12 303 VAL A C 1
ATOM 2506 O O . VAL A 1 303 ? 33.491 -2.698 -32.239 1.00 95.12 303 VAL A O 1
ATOM 2509 N N . SER A 1 304 ? 33.198 -3.404 -30.123 1.00 94.38 304 SER A N 1
ATOM 2510 C CA . SER A 1 304 ? 34.145 -4.522 -30.203 1.00 94.38 304 SER A CA 1
ATOM 2511 C C . SER A 1 304 ? 33.774 -5.511 -31.313 1.00 94.38 304 SER A C 1
ATOM 2513 O O . SER A 1 304 ? 34.615 -5.861 -32.144 1.00 94.38 304 SER A O 1
ATOM 2515 N N . LEU A 1 305 ? 32.501 -5.906 -31.389 1.00 93.69 305 LEU A N 1
ATOM 2516 C CA . LEU A 1 305 ? 31.981 -6.796 -32.428 1.00 93.69 305 LEU A CA 1
ATOM 2517 C C . LEU A 1 305 ? 32.036 -6.152 -33.813 1.00 93.69 305 LEU A C 1
ATOM 2519 O O . LEU A 1 305 ? 32.461 -6.807 -34.763 1.00 93.69 305 LEU A O 1
ATOM 2523 N N . THR A 1 306 ? 31.703 -4.864 -33.932 1.00 94.38 306 THR A N 1
ATOM 2524 C CA . THR A 1 306 ? 31.826 -4.141 -35.207 1.00 94.38 306 THR A CA 1
ATOM 2525 C C . THR A 1 306 ? 33.266 -4.180 -35.712 1.00 94.38 306 THR A C 1
ATOM 2527 O O . THR A 1 306 ? 33.507 -4.535 -36.865 1.00 94.38 306 THR A O 1
ATOM 2530 N N . VAL A 1 307 ? 34.251 -3.898 -34.851 1.00 92.81 307 VAL A N 1
ATOM 2531 C CA . VAL A 1 307 ? 35.675 -3.961 -35.221 1.00 92.81 307 VAL A CA 1
ATOM 2532 C C . VAL A 1 307 ? 36.069 -5.366 -35.686 1.00 92.81 307 VAL A C 1
ATOM 2534 O O . VAL A 1 307 ? 36.772 -5.499 -36.690 1.00 92.81 307 VAL A O 1
ATOM 2537 N N . LEU A 1 308 ? 35.609 -6.416 -35.002 1.00 92.00 308 LEU A N 1
ATOM 2538 C CA . LEU A 1 308 ? 35.893 -7.805 -35.378 1.00 92.00 308 LEU A CA 1
ATOM 2539 C C . LEU A 1 308 ? 35.265 -8.191 -36.725 1.00 92.00 308 LEU A C 1
ATOM 2541 O O . LEU A 1 308 ? 35.954 -8.769 -37.571 1.00 92.00 308 LEU A O 1
ATOM 2545 N N . VAL A 1 309 ? 33.996 -7.838 -36.954 1.00 89.56 309 VAL A N 1
ATOM 2546 C CA . VAL A 1 309 ? 33.294 -8.093 -38.223 1.00 89.56 309 VAL A CA 1
ATOM 2547 C C . VAL A 1 309 ? 33.995 -7.370 -39.366 1.00 89.56 309 VAL A C 1
ATOM 2549 O O . VAL A 1 309 ? 34.332 -8.004 -40.367 1.00 89.56 309 VAL A O 1
ATOM 2552 N N . MET A 1 310 ? 34.306 -6.081 -39.198 1.00 90.25 310 MET A N 1
ATOM 2553 C CA . MET A 1 310 ? 35.005 -5.304 -40.221 1.00 90.25 310 MET A CA 1
ATOM 2554 C C . MET A 1 310 ? 36.391 -5.892 -40.516 1.00 90.25 310 MET A C 1
ATOM 2556 O O . MET A 1 310 ? 36.742 -6.072 -41.681 1.00 90.25 310 MET A O 1
ATOM 2560 N N . ARG A 1 311 ? 37.164 -6.282 -39.489 1.00 87.56 311 ARG A N 1
ATOM 2561 C CA . ARG A 1 311 ? 38.465 -6.954 -39.676 1.00 87.56 311 ARG A CA 1
ATOM 2562 C C . ARG A 1 311 ? 38.340 -8.240 -40.494 1.00 87.56 311 ARG A C 1
ATOM 2564 O O . ARG A 1 311 ? 39.153 -8.467 -41.388 1.00 87.56 311 ARG A O 1
ATOM 2571 N N . LYS A 1 312 ? 37.333 -9.074 -40.215 1.00 85.62 312 LYS A N 1
ATOM 2572 C CA . LYS A 1 312 ? 37.102 -10.331 -40.944 1.00 85.62 312 LYS A CA 1
ATOM 2573 C C . LYS A 1 312 ? 36.662 -10.080 -42.390 1.00 85.62 312 LYS A C 1
ATOM 2575 O O . LYS A 1 312 ? 37.162 -10.739 -43.298 1.00 85.62 312 LYS A O 1
ATOM 2580 N N . PHE A 1 313 ? 35.787 -9.100 -42.608 1.00 81.38 313 PHE A N 1
ATOM 2581 C CA . PHE A 1 313 ? 35.292 -8.732 -43.935 1.00 81.38 313 PHE A CA 1
ATOM 2582 C C . PHE A 1 313 ? 36.425 -8.221 -44.844 1.00 81.38 313 PHE A C 1
ATOM 2584 O O . PHE A 1 313 ? 36.548 -8.665 -45.984 1.00 81.38 313 PHE A O 1
ATOM 2591 N N . PHE A 1 314 ? 37.322 -7.378 -44.317 1.00 74.00 314 PHE A N 1
ATOM 2592 C CA . PHE A 1 314 ? 38.477 -6.869 -45.070 1.00 74.00 314 PHE A CA 1
ATOM 2593 C C . PHE A 1 314 ? 39.579 -7.903 -45.299 1.00 74.00 314 PHE A C 1
ATOM 2595 O O . PHE A 1 314 ? 40.241 -7.885 -46.336 1.00 74.00 314 PHE A O 1
ATOM 2602 N N . LYS A 1 315 ? 39.777 -8.833 -44.357 1.00 71.88 315 LYS A N 1
ATOM 2603 C CA . LYS A 1 315 ? 40.727 -9.933 -44.556 1.00 71.88 315 LYS A CA 1
ATOM 2604 C C . LYS A 1 315 ? 40.295 -10.840 -45.714 1.00 71.88 315 LYS A C 1
ATOM 2606 O O . LYS A 1 315 ? 41.144 -11.290 -46.474 1.00 71.88 315 LYS A O 1
ATOM 2611 N N . ASN A 1 316 ? 38.990 -11.054 -45.887 1.00 61.12 316 ASN A N 1
ATOM 2612 C CA . ASN A 1 316 ? 38.456 -11.875 -46.973 1.00 61.12 316 ASN A CA 1
ATOM 2613 C C . ASN A 1 316 ? 38.396 -11.135 -48.321 1.00 61.12 316 ASN A C 1
ATOM 2615 O O . ASN A 1 316 ? 38.668 -11.757 -49.343 1.00 61.12 316 ASN A O 1
ATOM 2619 N N . SER A 1 317 ? 38.127 -9.822 -48.350 1.00 59.06 317 SER A N 1
ATOM 2620 C CA . SER A 1 317 ? 38.089 -9.061 -49.613 1.00 59.06 317 SER A CA 1
ATOM 2621 C C . SER A 1 317 ? 39.444 -9.002 -50.324 1.00 59.06 317 SER A C 1
ATOM 2623 O O . SER A 1 317 ? 39.493 -9.012 -51.552 1.00 59.06 317 SER A O 1
ATOM 2625 N N . ASN A 1 318 ? 40.547 -8.988 -49.567 1.00 57.12 318 ASN A N 1
ATOM 2626 C CA . ASN A 1 318 ? 41.904 -8.964 -50.122 1.00 57.12 318 ASN A CA 1
ATOM 2627 C C . ASN A 1 318 ? 42.345 -10.310 -50.726 1.00 57.12 318 ASN A C 1
ATOM 2629 O O . ASN A 1 318 ? 43.289 -10.334 -51.511 1.00 57.12 318 ASN A O 1
ATOM 2633 N N . HIS A 1 319 ? 41.672 -11.420 -50.402 1.00 53.53 319 HIS A N 1
ATOM 2634 C CA . HIS A 1 319 ? 41.960 -12.726 -51.004 1.00 53.53 319 HIS A CA 1
ATOM 2635 C C . HIS A 1 319 ? 41.227 -12.957 -52.334 1.00 53.53 319 HIS A C 1
ATOM 2637 O O . HIS A 1 319 ? 41.712 -13.723 -53.156 1.00 53.53 319 HIS A O 1
ATOM 2643 N N . THR A 1 320 ? 40.116 -12.262 -52.591 1.00 50.25 320 THR A N 1
ATOM 2644 C CA . THR A 1 320 ? 39.350 -12.353 -53.852 1.00 50.25 320 THR A CA 1
ATOM 2645 C C . THR A 1 320 ? 39.868 -11.470 -54.993 1.00 50.25 320 THR A C 1
ATOM 2647 O O . THR A 1 320 ? 39.406 -11.626 -56.114 1.00 50.25 320 THR A O 1
ATOM 2650 N N . VAL A 1 321 ? 40.800 -10.543 -54.740 1.00 50.84 321 VAL A N 1
ATOM 2651 C CA . VAL A 1 321 ? 41.333 -9.617 -55.769 1.00 50.84 321 VAL A CA 1
ATOM 2652 C C . VAL A 1 321 ? 42.648 -10.116 -56.396 1.00 50.84 321 VAL A C 1
ATOM 2654 O O . VAL A 1 321 ? 43.068 -9.603 -57.425 1.00 50.84 321 VAL A O 1
ATOM 2657 N N . ASN A 1 322 ? 43.268 -11.155 -55.829 1.00 45.34 322 ASN A N 1
ATOM 2658 C CA . ASN A 1 322 ? 44.505 -11.764 -56.344 1.00 45.34 322 ASN A CA 1
ATOM 2659 C C . ASN A 1 322 ? 44.276 -13.144 -56.999 1.00 45.34 322 ASN A C 1
ATOM 2661 O O . ASN A 1 322 ? 45.198 -13.960 -57.020 1.00 45.34 322 ASN A O 1
ATOM 2665 N N . GLY A 1 323 ? 43.054 -13.423 -57.466 1.00 40.06 323 GLY A N 1
ATOM 2666 C CA . GLY A 1 323 ? 42.683 -14.657 -58.170 1.00 40.06 323 GLY A CA 1
ATOM 2667 C C . GLY A 1 323 ? 42.498 -14.425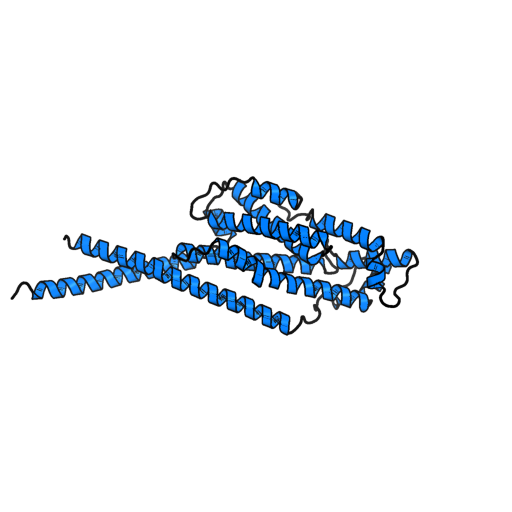 -59.657 1.00 40.06 323 GLY A C 1
ATOM 2668 O O . GLY A 1 323 ? 41.714 -13.506 -59.984 1.00 40.06 323 GLY A O 1
#

Sequence (323 aa):
MNNRAIAAICFVMLLLSGYVTMGYVRHHVYEERGQRYISECELFVEKGIEKPMGWEDFSYIGSPEAARVITDPVFQDFVYSLYEDVDFYNYEYWSEIIPQLLEEFDNQEWSLWDAHKGWTILYYELLTAHGSAGTIHQRLGPHRSGDWCGSLAESVASWEAAGNERQGDWIRTYQHSSEYQEWLNQIFTEIALPKESRLYEARSVEEYVDNTQQLPIRTSVFSRDILEAERNMVEMAYDQYLIHTGEKDIVRAGIDAWIIQFRGSLLESASEKNFDTMYILRSRKFPFKDLIIDVCIITIFSVSLTVLVMRKFFKNSNHTVNG